Protein AF-A0A3P1Y5R8-F1 (afdb_monomer_lite)

Structure (mmCIF, N/CA/C/O backbone):
data_AF-A0A3P1Y5R8-F1
#
_entry.id   AF-A0A3P1Y5R8-F1
#
loop_
_atom_site.group_PDB
_atom_site.id
_atom_site.type_symbol
_atom_site.label_atom_id
_atom_site.label_alt_id
_atom_site.label_comp_id
_atom_site.label_asym_id
_atom_site.label_entity_id
_atom_site.label_seq_id
_atom_site.pdbx_PDB_ins_code
_atom_site.Cartn_x
_atom_site.Cartn_y
_atom_site.Cartn_z
_atom_site.occupancy
_atom_site.B_iso_or_equiv
_atom_site.auth_seq_id
_atom_site.auth_comp_id
_atom_site.auth_asym_id
_atom_site.auth_atom_id
_atom_site.pdbx_PDB_model_num
ATOM 1 N N . GLY A 1 1 ? 22.544 9.566 -24.064 1.00 46.34 1 GLY A N 1
ATOM 2 C CA . GLY A 1 1 ? 22.865 8.412 -24.927 1.00 46.34 1 GLY A CA 1
ATOM 3 C C . GLY A 1 1 ? 21.683 7.474 -25.125 1.00 46.34 1 GLY A C 1
ATOM 4 O O . GLY A 1 1 ? 21.067 7.506 -26.180 1.00 46.34 1 GLY A O 1
ATOM 5 N N . GLN A 1 2 ? 21.325 6.658 -24.126 1.00 53.88 2 GLN A N 1
ATOM 6 C CA . GLN A 1 2 ? 20.373 5.541 -24.308 1.00 53.88 2 GLN A CA 1
ATOM 7 C C . GLN A 1 2 ? 18.924 5.944 -24.648 1.00 53.88 2 GLN A C 1
ATOM 9 O O . GLN A 1 2 ? 18.256 5.246 -25.404 1.00 53.88 2 GLN A O 1
ATOM 14 N N . THR A 1 3 ? 18.428 7.071 -24.135 1.00 55.38 3 THR A N 1
ATOM 15 C CA . THR A 1 3 ? 17.072 7.573 -24.429 1.00 55.38 3 THR A CA 1
ATOM 16 C C . THR A 1 3 ? 16.913 8.059 -25.870 1.00 55.38 3 THR A C 1
ATOM 18 O O . THR A 1 3 ? 15.891 7.782 -26.486 1.00 55.38 3 THR A O 1
ATOM 21 N N . PHE A 1 4 ? 17.930 8.716 -26.434 1.00 58.59 4 PHE A N 1
ATOM 22 C CA . PHE A 1 4 ? 17.919 9.192 -27.824 1.00 58.59 4 PHE A CA 1
ATOM 23 C C . PHE A 1 4 ? 18.033 8.038 -28.831 1.00 58.59 4 PHE A C 1
ATOM 25 O O . PHE A 1 4 ? 17.272 7.991 -29.794 1.00 58.59 4 PHE A O 1
ATOM 32 N N . SER A 1 5 ? 18.871 7.036 -28.533 1.00 61.38 5 SER A N 1
ATOM 33 C CA . SER A 1 5 ? 18.976 5.795 -29.318 1.00 61.38 5 SER A CA 1
ATOM 34 C C . SER A 1 5 ? 17.648 5.022 -29.384 1.00 61.38 5 SER A C 1
ATOM 36 O O . SER A 1 5 ? 17.240 4.606 -30.465 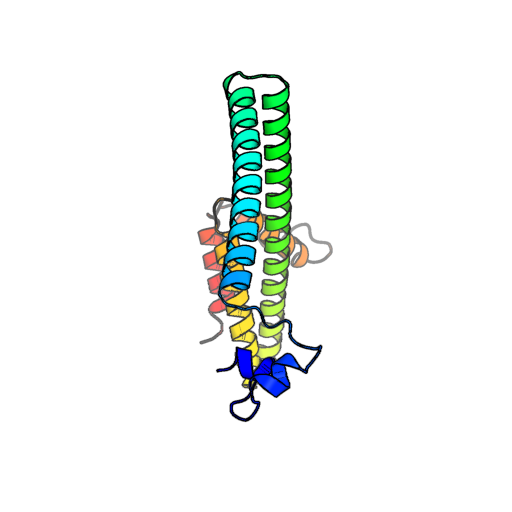1.00 61.38 5 SER A O 1
ATOM 38 N N . ARG A 1 6 ? 16.909 4.906 -28.267 1.00 63.56 6 ARG A N 1
ATOM 39 C CA . ARG A 1 6 ? 15.570 4.271 -28.241 1.00 63.56 6 ARG A CA 1
ATOM 40 C C . ARG A 1 6 ? 14.508 5.041 -29.026 1.00 63.56 6 ARG A C 1
ATOM 42 O O . ARG A 1 6 ? 13.541 4.446 -29.488 1.00 63.56 6 ARG A O 1
ATOM 49 N N . LEU A 1 7 ? 14.682 6.352 -29.168 1.00 66.50 7 LEU A N 1
ATOM 50 C CA . LEU A 1 7 ? 13.816 7.207 -29.978 1.00 66.50 7 LEU A CA 1
ATOM 51 C C . LEU A 1 7 ? 14.229 7.218 -31.459 1.00 66.50 7 LEU A C 1
ATOM 53 O O . LEU A 1 7 ? 13.568 7.877 -32.250 1.00 66.50 7 LEU A O 1
ATOM 57 N N . GLY A 1 8 ? 15.283 6.492 -31.854 1.00 65.06 8 GLY A N 1
ATOM 58 C CA . GLY A 1 8 ? 15.795 6.480 -33.229 1.00 65.06 8 GLY A CA 1
ATOM 59 C C . GLY A 1 8 ? 16.524 7.767 -33.631 1.00 65.06 8 GLY A C 1
ATOM 60 O O . GLY A 1 8 ? 16.780 7.980 -34.812 1.00 65.06 8 GLY A O 1
ATOM 61 N N . ILE A 1 9 ? 16.856 8.625 -32.664 1.00 67.31 9 ILE A N 1
ATOM 62 C CA . ILE A 1 9 ? 17.597 9.870 -32.871 1.00 67.31 9 ILE A CA 1
ATOM 63 C C . ILE A 1 9 ? 19.074 9.547 -32.621 1.00 67.31 9 ILE A C 1
ATOM 65 O O . ILE A 1 9 ? 19.551 9.580 -31.486 1.00 67.31 9 ILE A O 1
ATOM 69 N N . GLY A 1 10 ? 19.767 9.118 -33.676 1.00 67.31 10 GLY A N 1
ATOM 70 C CA . GLY A 1 10 ? 21.210 8.854 -33.662 1.00 67.31 10 GLY A CA 1
ATOM 71 C C . GLY A 1 10 ? 22.032 10.066 -34.112 1.00 67.31 10 GLY A C 1
ATOM 72 O O . GLY A 1 10 ? 21.485 11.028 -34.639 1.00 67.31 10 GLY A O 1
ATOM 73 N N . GLU A 1 11 ? 23.358 9.987 -33.971 1.00 63.47 11 GLU A N 1
ATOM 74 C CA . GLU A 1 11 ? 24.310 11.054 -34.351 1.00 63.47 11 GLU A CA 1
ATOM 75 C C . GLU A 1 11 ? 24.313 11.398 -35.854 1.00 63.47 11 GLU A C 1
ATOM 77 O O . GLU A 1 11 ? 24.845 12.430 -36.246 1.00 63.47 11 GLU A O 1
ATOM 82 N N . ARG A 1 12 ? 23.708 10.552 -36.699 1.00 69.75 12 ARG A N 1
ATOM 83 C CA . ARG A 1 12 ? 23.651 10.726 -38.162 1.00 69.75 12 ARG A CA 1
ATOM 84 C C . ARG A 1 12 ? 22.374 11.390 -38.682 1.00 69.75 12 ARG A C 1
ATOM 86 O O . ARG A 1 12 ? 22.294 11.620 -39.880 1.00 69.75 12 ARG A O 1
ATOM 93 N N . VAL A 1 13 ? 21.378 11.656 -37.832 1.00 67.88 13 VAL A N 1
ATOM 94 C CA . VAL A 1 13 ? 20.102 12.242 -38.279 1.00 67.88 13 VAL A CA 1
ATOM 95 C C . VAL A 1 13 ? 20.148 13.754 -38.100 1.00 67.88 13 VAL A C 1
ATOM 97 O O . VAL A 1 13 ? 20.326 14.251 -36.986 1.00 67.88 13 VAL A O 1
ATOM 100 N N . SER A 1 14 ? 19.988 14.491 -39.196 1.00 69.62 14 SER A N 1
ATOM 101 C CA . SER A 1 14 ? 20.054 15.950 -39.175 1.00 69.62 14 SER A CA 1
ATOM 102 C C . SER A 1 14 ? 18.767 16.568 -38.604 1.00 69.62 14 SER A C 1
ATOM 104 O O . SER A 1 14 ? 17.672 16.007 -38.702 1.00 69.62 14 SER A O 1
ATOM 106 N N . LEU A 1 15 ? 18.873 17.756 -37.994 1.00 68.88 15 LEU A N 1
ATOM 107 C CA . LEU A 1 15 ? 17.716 18.484 -37.451 1.00 68.88 15 LEU A CA 1
ATOM 108 C C . LEU A 1 15 ? 16.591 18.700 -38.496 1.00 68.88 15 LEU A C 1
ATOM 110 O O . LEU A 1 15 ? 15.429 18.502 -38.138 1.00 68.88 15 LEU A O 1
ATOM 114 N N . PRO A 1 16 ? 16.877 19.039 -39.773 1.00 74.75 16 PRO A N 1
ATOM 115 C CA . PRO A 1 16 ? 15.844 19.181 -40.803 1.00 74.75 16 PRO A CA 1
ATOM 116 C C . PRO A 1 16 ? 15.072 17.884 -41.089 1.00 74.75 16 PRO A C 1
ATOM 118 O O . PRO A 1 16 ? 13.850 17.925 -41.226 1.00 74.75 16 PRO A O 1
ATOM 121 N N . GLU A 1 17 ? 15.742 16.727 -41.107 1.00 72.69 17 GLU A N 1
ATOM 122 C CA . GLU A 1 17 ? 15.097 15.416 -41.298 1.00 72.69 17 GLU A CA 1
ATOM 123 C C . GLU A 1 17 ? 14.177 15.055 -40.123 1.00 72.69 17 GLU A C 1
ATOM 125 O O . GLU A 1 17 ? 13.093 14.498 -40.313 1.00 72.69 17 GLU A O 1
ATOM 130 N N . LEU A 1 18 ? 14.564 15.422 -38.896 1.00 72.44 18 LEU A N 1
ATOM 131 C CA . LEU A 1 18 ? 13.733 15.214 -37.708 1.00 72.44 18 LEU A CA 1
ATOM 132 C C . LEU A 1 18 ? 12.512 16.141 -37.669 1.00 72.44 18 LEU A C 1
ATOM 134 O O . LEU A 1 18 ? 11.464 15.721 -37.182 1.00 72.44 18 LEU A O 1
ATOM 138 N N . VAL A 1 19 ? 12.628 17.376 -38.171 1.00 70.31 19 VAL A N 1
ATOM 139 C CA . VAL A 1 19 ? 11.507 18.333 -38.265 1.00 70.31 19 VAL A CA 1
ATOM 140 C C . VAL A 1 19 ? 10.529 17.931 -39.372 1.00 70.31 19 VAL A C 1
ATOM 142 O O . VAL A 1 19 ? 9.319 18.057 -39.191 1.00 70.31 19 VAL A O 1
ATOM 145 N N . ALA A 1 20 ? 11.031 17.411 -40.497 1.00 72.50 20 ALA A N 1
ATOM 146 C CA . ALA A 1 20 ? 10.202 16.873 -41.577 1.00 72.50 20 ALA A CA 1
ATOM 147 C C . ALA A 1 20 ? 9.466 15.583 -41.162 1.00 72.50 20 ALA A C 1
ATOM 149 O O . ALA A 1 20 ? 8.378 15.277 -41.661 1.00 72.50 20 ALA A O 1
ATOM 150 N N . SER A 1 21 ? 10.034 14.831 -40.216 1.00 72.75 21 SER A N 1
ATOM 151 C CA . SER A 1 21 ? 9.405 13.646 -39.647 1.00 72.75 21 SER A CA 1
ATOM 152 C C . SER A 1 21 ? 8.188 14.007 -38.791 1.00 72.75 21 SER A C 1
ATOM 154 O O . SER A 1 21 ? 8.301 14.571 -37.705 1.00 72.75 21 SER A O 1
ATOM 156 N N . ARG A 1 22 ? 6.995 13.556 -39.205 1.00 70.75 22 ARG A N 1
ATOM 157 C CA . ARG A 1 22 ? 5.753 13.666 -38.404 1.00 70.75 22 ARG A CA 1
ATOM 158 C C . ARG A 1 22 ? 5.801 12.893 -37.078 1.00 70.75 22 ARG A C 1
ATOM 160 O O . ARG A 1 22 ? 4.873 12.983 -36.278 1.00 70.75 22 ARG A O 1
ATOM 167 N N . ARG A 1 23 ? 6.859 12.109 -36.850 1.00 74.62 23 ARG A N 1
ATOM 168 C CA . ARG A 1 23 ? 7.043 11.277 -35.657 1.00 74.62 23 ARG A CA 1
ATOM 169 C C . ARG A 1 23 ? 7.445 12.091 -34.426 1.00 74.62 23 ARG A C 1
ATOM 171 O O . ARG A 1 23 ? 7.190 11.645 -33.309 1.00 74.62 23 ARG A O 1
ATOM 178 N N . PHE A 1 24 ? 8.044 13.269 -34.610 1.00 71.56 24 PHE A N 1
ATOM 179 C CA . PHE A 1 24 ? 8.541 14.094 -33.512 1.00 71.56 24 PHE A CA 1
ATOM 180 C C . PHE A 1 24 ? 7.951 15.496 -33.569 1.00 71.56 24 PHE A C 1
ATOM 182 O O . PHE A 1 24 ? 7.975 16.170 -34.592 1.00 71.56 24 PHE A O 1
ATOM 189 N N . LYS A 1 25 ? 7.450 15.971 -32.428 1.00 77.25 25 LYS A N 1
ATOM 190 C CA . LYS A 1 25 ? 7.055 17.369 -32.272 1.00 77.25 25 LYS A CA 1
ATOM 191 C C . LYS A 1 25 ? 8.236 18.147 -31.704 1.00 77.25 25 LYS A C 1
ATOM 193 O O . LYS A 1 25 ? 8.416 18.189 -30.488 1.00 77.25 25 LYS A O 1
ATOM 198 N N . ILE A 1 26 ? 9.046 18.728 -32.583 1.00 77.56 26 ILE A N 1
ATOM 199 C CA . ILE A 1 26 ? 10.171 19.580 -32.188 1.00 77.56 26 ILE A CA 1
ATOM 200 C C . ILE A 1 26 ? 9.627 20.965 -31.846 1.00 77.56 26 ILE A C 1
ATOM 202 O O . ILE A 1 26 ? 8.914 21.584 -32.633 1.00 77.56 26 ILE A O 1
ATOM 206 N N . LEU A 1 27 ? 9.917 21.423 -30.632 1.00 77.81 27 LEU A N 1
ATOM 207 C CA . LEU A 1 27 ? 9.509 22.733 -30.136 1.00 77.81 27 LEU A CA 1
ATOM 208 C C . LEU A 1 27 ? 10.722 23.661 -30.128 1.00 77.81 27 LEU A C 1
ATOM 210 O O . LEU A 1 27 ? 11.814 23.241 -29.751 1.00 77.81 27 LEU A O 1
ATOM 214 N N . SER A 1 28 ? 10.517 24.931 -30.482 1.00 83.19 28 SER A N 1
ATOM 215 C CA . SER A 1 28 ? 11.499 25.975 -30.182 1.00 83.19 28 SER A CA 1
ATOM 216 C C . SER A 1 28 ? 11.6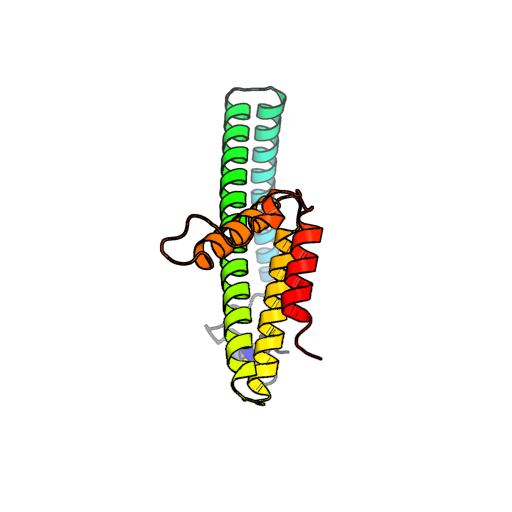75 26.110 -28.666 1.00 83.19 28 SER A C 1
ATOM 218 O O . SER A 1 28 ? 10.759 25.790 -27.902 1.00 83.19 28 SER A O 1
ATOM 220 N N . ASP A 1 29 ? 12.815 26.636 -28.213 1.00 85.69 29 ASP A N 1
ATOM 221 C CA . ASP A 1 29 ? 13.056 26.867 -26.779 1.00 85.69 29 ASP A CA 1
ATOM 222 C C . ASP A 1 29 ? 11.953 27.754 -26.162 1.00 85.69 29 ASP A C 1
ATOM 224 O O . ASP A 1 29 ? 11.409 27.464 -25.096 1.00 85.69 29 ASP A O 1
ATOM 228 N N . THR A 1 30 ? 11.495 28.771 -26.898 1.00 88.81 30 THR A N 1
ATOM 229 C CA . THR A 1 30 ? 10.377 29.631 -26.482 1.00 88.81 30 THR A CA 1
ATOM 230 C C . THR A 1 30 ? 9.068 28.854 -26.303 1.00 88.81 30 THR A C 1
ATOM 232 O O . THR A 1 30 ? 8.402 28.997 -25.273 1.00 88.81 30 THR A O 1
ATOM 235 N N . ALA A 1 31 ? 8.708 27.984 -27.250 1.00 83.75 31 ALA A N 1
ATOM 236 C CA . ALA A 1 31 ? 7.508 27.155 -27.162 1.00 83.75 31 ALA A CA 1
ATOM 237 C C . ALA A 1 31 ? 7.626 26.095 -26.054 1.00 83.75 31 ALA A C 1
ATOM 239 O O . ALA A 1 31 ? 6.662 25.846 -25.324 1.00 83.75 31 ALA A O 1
ATOM 240 N N . TYR A 1 32 ? 8.811 25.509 -25.875 1.00 86.31 32 TYR A N 1
ATOM 241 C CA . TYR A 1 32 ? 9.090 24.556 -24.806 1.00 86.31 32 TYR A CA 1
ATOM 242 C C . TYR A 1 32 ? 8.921 25.197 -23.424 1.00 86.31 32 TYR A C 1
ATOM 244 O O . TYR A 1 32 ? 8.151 24.687 -22.603 1.00 86.31 32 TYR A O 1
ATOM 252 N N . ARG A 1 33 ? 9.535 26.364 -23.184 1.00 87.81 33 ARG A N 1
ATOM 253 C CA . ARG A 1 33 ? 9.383 27.118 -21.926 1.00 87.81 33 ARG A CA 1
ATOM 254 C C . ARG A 1 33 ? 7.923 27.451 -21.632 1.00 87.81 33 ARG A C 1
ATOM 256 O O . ARG A 1 33 ? 7.477 27.307 -20.493 1.00 87.81 33 ARG A O 1
ATOM 263 N N . GLN A 1 34 ? 7.140 27.820 -22.647 1.00 91.00 34 GLN A N 1
ATOM 264 C CA . GLN A 1 34 ? 5.703 28.059 -22.481 1.00 91.00 34 GLN A CA 1
ATOM 265 C C . GLN A 1 34 ? 4.935 26.791 -22.083 1.00 91.00 34 GLN A C 1
ATOM 267 O O . GLN A 1 34 ? 4.072 26.855 -21.202 1.00 91.00 34 GLN A O 1
ATOM 272 N N . VAL A 1 35 ? 5.233 25.640 -22.694 1.00 89.00 35 VAL A N 1
ATOM 273 C CA . VAL A 1 35 ? 4.610 24.352 -22.340 1.00 89.00 35 VAL A CA 1
ATOM 274 C C . VAL A 1 35 ? 4.957 23.958 -20.905 1.00 89.00 35 VAL A C 1
ATOM 276 O O . VAL A 1 35 ? 4.061 23.592 -20.141 1.00 89.00 35 VAL A O 1
ATOM 279 N N . VAL A 1 36 ? 6.225 24.085 -20.509 1.00 89.25 36 VAL A N 1
ATOM 280 C CA . VAL A 1 36 ? 6.674 23.825 -19.134 1.00 89.25 36 VAL A CA 1
ATOM 281 C C . VAL A 1 36 ? 5.960 24.755 -18.152 1.00 89.25 36 VAL A C 1
ATOM 283 O O . VAL A 1 36 ? 5.368 24.280 -17.185 1.00 89.25 36 VAL A O 1
ATOM 286 N N . ALA A 1 37 ? 5.899 26.058 -18.435 1.00 90.56 37 ALA A N 1
ATOM 287 C CA . ALA A 1 37 ? 5.201 27.025 -17.590 1.00 90.56 37 ALA A CA 1
ATOM 288 C C . ALA A 1 37 ? 3.694 26.735 -17.465 1.00 90.56 37 ALA A C 1
ATOM 290 O O . ALA A 1 37 ? 3.103 26.957 -16.407 1.00 90.56 37 ALA A O 1
ATOM 291 N N . ARG A 1 38 ? 3.034 26.238 -18.521 1.00 92.56 38 ARG A N 1
ATOM 292 C CA . ARG A 1 38 ? 1.628 25.792 -18.448 1.00 92.56 38 ARG A CA 1
ATOM 293 C C . ARG A 1 38 ? 1.482 24.543 -17.580 1.00 92.56 38 ARG A C 1
ATOM 295 O O . ARG A 1 38 ? 0.589 24.512 -16.737 1.00 92.56 38 ARG A O 1
ATOM 302 N N . LYS A 1 39 ? 2.368 23.551 -17.736 1.00 92.75 39 LYS A N 1
ATOM 303 C CA . LYS A 1 39 ? 2.373 22.338 -16.900 1.00 92.75 39 LYS A CA 1
ATOM 304 C C . LYS A 1 39 ? 2.582 22.676 -15.426 1.00 92.75 39 LYS A C 1
ATOM 306 O O . LYS A 1 39 ? 1.803 22.220 -14.596 1.00 92.75 39 LYS A O 1
ATOM 311 N N . LEU A 1 40 ? 3.566 23.519 -15.114 1.00 91.19 40 LEU A N 1
ATOM 312 C CA . LEU A 1 40 ? 3.834 23.975 -13.748 1.00 91.19 40 LEU A CA 1
ATOM 313 C C . LEU A 1 40 ? 2.636 24.724 -13.163 1.00 91.19 40 LEU A C 1
ATOM 315 O O . LEU A 1 40 ? 2.197 24.399 -12.065 1.00 91.19 40 LEU A O 1
ATOM 319 N N . ARG A 1 41 ? 2.026 25.649 -13.915 1.00 93.12 41 ARG A N 1
ATOM 320 C CA . ARG A 1 41 ? 0.792 26.325 -13.480 1.00 93.12 41 ARG A CA 1
ATOM 321 C C . ARG A 1 41 ? -0.351 25.343 -13.215 1.00 93.12 41 ARG A C 1
ATOM 323 O O . ARG A 1 41 ? -1.067 25.511 -12.233 1.00 93.12 41 ARG A O 1
ATOM 330 N N . GLY A 1 42 ? -0.510 24.316 -14.050 1.00 91.88 42 GLY A N 1
ATOM 331 C CA . GLY A 1 42 ? -1.488 23.247 -13.832 1.00 91.88 42 GLY A CA 1
ATOM 332 C C . GLY A 1 42 ? -1.226 22.463 -12.543 1.00 91.88 42 GLY A C 1
ATOM 333 O O . GLY A 1 42 ? -2.146 22.267 -11.751 1.00 91.88 42 GLY A O 1
ATOM 334 N N . GLN A 1 43 ? 0.030 22.088 -12.289 1.00 92.50 43 GLN A N 1
ATOM 335 C CA . GLN A 1 43 ? 0.429 21.408 -11.051 1.00 92.50 43 GLN A CA 1
ATOM 336 C C . GLN A 1 43 ? 0.203 22.287 -9.817 1.00 92.50 43 GLN A C 1
ATOM 338 O O . GLN A 1 43 ? -0.355 21.814 -8.834 1.00 92.50 43 GLN A O 1
ATOM 343 N N . ILE A 1 44 ? 0.540 23.580 -9.885 1.00 91.94 44 ILE A N 1
ATOM 344 C CA . ILE A 1 44 ? 0.294 24.539 -8.797 1.00 91.94 44 ILE A CA 1
ATOM 345 C C . ILE A 1 44 ? -1.205 24.661 -8.508 1.00 91.94 44 ILE A C 1
ATOM 347 O O . ILE A 1 44 ? -1.605 24.652 -7.348 1.00 91.94 44 ILE A O 1
ATOM 351 N N . LYS A 1 45 ? -2.055 24.746 -9.541 1.00 92.88 45 LYS A N 1
ATOM 352 C CA . LYS A 1 45 ? -3.515 24.777 -9.360 1.00 92.88 45 LYS A CA 1
ATOM 353 C C . LYS A 1 45 ? -4.026 23.503 -8.687 1.00 92.88 45 LYS A C 1
ATOM 355 O O . LYS A 1 45 ? -4.799 23.596 -7.739 1.00 92.88 45 LYS A O 1
ATOM 360 N N . LYS A 1 46 ? -3.559 22.332 -9.135 1.00 93.12 46 LYS A N 1
ATOM 361 C CA . LYS A 1 46 ? -3.903 21.040 -8.524 1.00 93.12 46 LYS A CA 1
ATOM 362 C C . LYS A 1 46 ? -3.467 20.993 -7.059 1.00 93.12 46 LYS A C 1
ATOM 364 O O . LYS A 1 46 ? -4.262 20.620 -6.207 1.00 93.12 46 LYS A O 1
ATOM 369 N N . PHE A 1 47 ? -2.239 21.413 -6.762 1.00 93.50 47 PHE A N 1
ATOM 370 C CA . PHE A 1 47 ? -1.725 21.480 -5.397 1.00 93.50 47 PHE A CA 1
ATOM 371 C C . PHE A 1 47 ? -2.576 22.397 -4.513 1.00 93.50 47 PHE A C 1
ATOM 373 O O . PHE A 1 47 ? -3.008 21.974 -3.448 1.00 93.50 47 PHE A O 1
ATOM 380 N N . ARG A 1 48 ? -2.880 23.618 -4.975 1.00 93.75 48 ARG A N 1
ATOM 381 C CA . ARG A 1 48 ? -3.728 24.570 -4.239 1.00 93.75 48 ARG A CA 1
ATOM 382 C C . ARG A 1 48 ? -5.103 23.992 -3.931 1.00 93.75 48 ARG A C 1
ATOM 384 O O . ARG A 1 48 ? -5.558 24.114 -2.803 1.00 93.75 48 ARG A O 1
ATOM 391 N N . PHE A 1 49 ? -5.730 23.331 -4.903 1.00 94.56 49 PHE A N 1
ATOM 392 C CA . PHE A 1 49 ? -7.009 22.659 -4.691 1.00 94.56 49 PHE A CA 1
ATOM 393 C C . PHE A 1 49 ? -6.922 21.629 -3.557 1.00 94.56 49 PHE A C 1
ATOM 395 O O . PHE A 1 49 ? -7.693 21.702 -2.605 1.00 94.56 49 PHE A O 1
ATOM 402 N N . TRP A 1 50 ? -5.946 20.719 -3.611 1.00 94.50 50 TRP A N 1
ATOM 403 C CA . TRP A 1 50 ? -5.781 19.699 -2.571 1.00 94.50 50 TRP A CA 1
ATOM 404 C C . TRP A 1 50 ? -5.395 20.284 -1.212 1.00 94.50 50 TRP A C 1
ATOM 406 O O . TRP A 1 50 ? -5.858 19.783 -0.192 1.00 94.50 50 TRP A O 1
ATOM 416 N N . ALA A 1 51 ? -4.611 21.363 -1.182 1.00 93.00 51 ALA A N 1
ATOM 417 C CA . ALA A 1 51 ? -4.288 22.077 0.048 1.00 93.00 51 ALA A CA 1
ATOM 418 C C . ALA A 1 51 ? -5.540 22.700 0.687 1.00 93.00 51 ALA A C 1
ATOM 420 O O . ALA A 1 51 ? -5.735 22.567 1.893 1.00 93.00 51 ALA A O 1
ATOM 421 N N . CYS A 1 52 ? -6.419 23.317 -0.110 1.00 94.31 52 CYS A N 1
ATOM 422 C CA . CYS A 1 52 ? -7.698 23.835 0.378 1.00 94.31 52 CYS A CA 1
ATOM 423 C C . CYS A 1 52 ? -8.593 22.712 0.913 1.00 94.31 52 CYS A C 1
ATOM 425 O O . CYS A 1 52 ? -9.130 22.844 2.007 1.00 94.31 52 CYS A O 1
ATOM 427 N N . VAL A 1 53 ? -8.706 21.591 0.191 1.00 92.38 53 VAL A N 1
ATOM 428 C CA . VAL A 1 53 ? -9.468 20.422 0.662 1.00 92.38 53 VAL A CA 1
ATOM 429 C C . VAL A 1 53 ? -8.915 19.916 1.995 1.00 92.38 53 VAL A C 1
ATOM 431 O O . VAL A 1 53 ? -9.681 19.733 2.936 1.00 92.38 53 VAL A O 1
ATOM 434 N N . ALA A 1 54 ? -7.595 19.753 2.115 1.00 91.25 54 ALA A N 1
ATOM 435 C CA . ALA A 1 54 ? -6.962 19.308 3.354 1.00 91.25 54 ALA A CA 1
ATOM 436 C C . ALA A 1 54 ? -7.228 20.272 4.523 1.00 91.25 54 ALA A C 1
ATOM 438 O O . ALA A 1 54 ? -7.576 19.823 5.614 1.00 91.25 54 ALA A O 1
ATOM 439 N N . ALA A 1 55 ? -7.132 21.585 4.290 1.00 92.81 55 ALA A N 1
ATOM 440 C CA . ALA A 1 55 ? -7.437 22.597 5.299 1.00 92.81 55 ALA A CA 1
ATOM 441 C C . ALA A 1 55 ? -8.912 22.553 5.735 1.00 92.81 55 ALA A C 1
ATOM 443 O O . ALA A 1 55 ? -9.200 22.610 6.929 1.00 92.81 55 ALA A O 1
ATOM 444 N N . CYS A 1 56 ? -9.849 22.385 4.795 1.00 90.81 56 CYS A N 1
ATOM 445 C CA . CYS A 1 56 ? -11.271 22.224 5.110 1.00 90.81 56 CYS A CA 1
ATOM 446 C C . CYS A 1 56 ? -11.525 20.977 5.966 1.00 90.81 56 CYS A C 1
ATOM 448 O O . CYS A 1 56 ? -12.234 21.059 6.967 1.00 90.81 56 CYS A O 1
ATOM 450 N N . VAL A 1 57 ? -10.921 19.838 5.613 1.00 90.44 57 VAL A N 1
ATOM 451 C CA . VAL A 1 57 ? -11.025 18.606 6.411 1.00 90.44 57 VAL A CA 1
ATOM 452 C C . VAL A 1 57 ? -10.487 18.833 7.824 1.00 90.44 57 VAL A C 1
ATOM 454 O O . VAL A 1 57 ? -11.170 18.509 8.793 1.00 90.44 57 VAL A O 1
ATOM 457 N N . GLN A 1 58 ? -9.306 19.443 7.960 1.00 92.25 58 GLN A N 1
ATOM 458 C CA . GLN A 1 58 ? -8.720 19.750 9.268 1.00 92.25 58 GLN A CA 1
ATOM 459 C C . GLN A 1 58 ? -9.613 20.666 10.106 1.00 92.25 58 GLN A C 1
ATOM 461 O O . GLN A 1 58 ? -9.766 20.428 11.300 1.00 92.25 58 GLN A O 1
ATOM 466 N N . LEU A 1 59 ? -10.241 21.670 9.494 1.00 94.31 59 LEU A N 1
ATOM 467 C CA . LEU A 1 59 ? -11.166 22.567 10.182 1.00 94.31 59 LEU A CA 1
ATOM 468 C C . LEU A 1 59 ? -12.407 21.816 10.684 1.00 94.31 59 LEU A C 1
ATOM 470 O O . LEU A 1 59 ? -12.802 21.981 11.837 1.00 94.31 59 LEU A O 1
ATOM 474 N N . HIS A 1 60 ? -12.989 20.945 9.856 1.00 94.38 60 HIS A N 1
ATOM 475 C CA . HIS A 1 60 ? -14.129 20.112 10.248 1.00 94.38 60 HIS A CA 1
ATOM 476 C C . HIS A 1 60 ? -13.802 19.138 11.384 1.00 94.38 60 HIS A C 1
ATOM 478 O O . HIS A 1 60 ? -14.658 18.910 12.244 1.00 94.38 60 HIS A O 1
ATOM 484 N N . VAL A 1 61 ? -12.585 18.587 11.389 1.00 91.50 61 VAL A N 1
ATOM 485 C CA . VAL A 1 61 ? -12.072 17.712 12.451 1.00 91.50 61 VAL A CA 1
ATOM 486 C C . VAL A 1 61 ? -11.806 18.500 13.734 1.00 91.50 61 VAL A C 1
ATOM 488 O O . VAL A 1 61 ? -12.259 18.092 14.800 1.00 91.50 61 VAL A O 1
ATOM 491 N N . HIS A 1 62 ? -11.128 19.649 13.647 1.00 93.94 62 HIS A N 1
ATOM 492 C CA . HIS A 1 62 ? -10.822 20.496 14.803 1.00 93.94 62 HIS A CA 1
ATOM 493 C C . HIS A 1 62 ? -12.094 20.971 15.515 1.00 93.94 62 HIS A C 1
ATOM 495 O O . HIS A 1 62 ? -12.187 20.901 16.738 1.00 93.94 62 HIS A O 1
ATOM 501 N N . ASN A 1 63 ? -13.105 21.361 14.736 1.00 94.56 63 ASN A N 1
ATOM 502 C CA . ASN A 1 63 ? -14.396 21.812 15.250 1.00 94.56 63 ASN A CA 1
ATOM 503 C C . ASN A 1 63 ? -15.348 20.661 15.622 1.00 94.56 63 ASN A C 1
ATOM 505 O O . ASN A 1 63 ? -16.499 20.932 15.957 1.00 94.56 63 ASN A O 1
ATOM 509 N N . LYS A 1 64 ? -14.906 19.395 15.542 1.00 92.94 64 LYS A N 1
ATOM 510 C CA . LYS A 1 64 ? -15.701 18.195 15.877 1.00 92.94 64 LYS A CA 1
ATOM 511 C C . LYS A 1 64 ? -17.084 18.179 15.220 1.00 92.94 64 LYS A C 1
ATOM 513 O O . LYS A 1 64 ? -18.100 17.875 15.834 1.00 92.94 64 LYS A O 1
ATOM 518 N N . THR A 1 65 ? -17.133 18.566 13.950 1.00 95.69 65 THR A N 1
ATOM 519 C CA . THR A 1 65 ? -18.385 18.526 13.186 1.00 95.69 65 THR A CA 1
ATOM 520 C C . THR A 1 6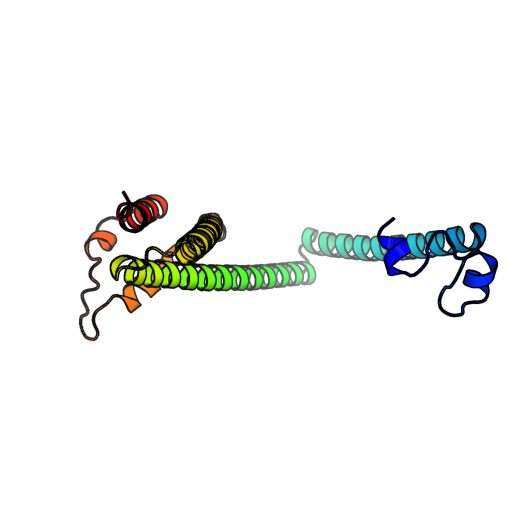5 ? -18.732 17.083 12.816 1.00 95.69 65 THR A C 1
ATOM 522 O O . THR A 1 65 ? -17.829 16.279 12.591 1.00 95.69 65 THR A O 1
ATOM 525 N N . ALA A 1 66 ? -20.021 16.768 12.640 1.00 93.75 66 ALA A N 1
ATOM 526 C CA . ALA A 1 66 ? -20.467 15.433 12.211 1.00 93.75 66 ALA A CA 1
ATOM 527 C C . ALA A 1 66 ? -19.802 14.966 10.898 1.00 93.75 66 ALA A C 1
ATOM 529 O O . ALA A 1 66 ? -19.522 13.785 10.703 1.00 93.75 66 ALA A O 1
ATOM 530 N N . LEU A 1 67 ? -19.500 15.906 9.994 1.00 91.75 67 LEU A N 1
ATOM 531 C CA . LEU A 1 67 ? -18.751 15.624 8.770 1.00 91.75 67 LEU A CA 1
ATOM 532 C C . LEU A 1 67 ? -17.281 15.281 9.059 1.00 91.75 67 LEU A C 1
ATOM 534 O O . LEU A 1 67 ? -16.750 14.359 8.448 1.00 91.75 67 LEU A O 1
ATOM 538 N N . GLY A 1 68 ? -16.638 15.978 10.000 1.00 92.56 68 GLY A N 1
ATOM 539 C CA . GLY A 1 68 ? -15.279 15.666 10.450 1.00 92.56 68 GLY A CA 1
ATOM 540 C C . GLY A 1 68 ? -15.178 14.270 11.069 1.00 92.56 68 GLY A C 1
ATOM 541 O O . GLY A 1 68 ? -14.300 13.499 10.689 1.00 92.56 68 GLY A O 1
ATOM 542 N N . GLU A 1 69 ? -16.118 13.909 11.945 1.00 93.19 69 GLU A N 1
ATOM 543 C CA . GLU A 1 69 ? -16.198 12.565 12.541 1.00 93.19 69 GLU A CA 1
ATOM 544 C C . GLU A 1 69 ? -16.439 11.480 11.481 1.00 93.19 69 GLU A C 1
ATOM 546 O O . GLU A 1 69 ? -15.765 10.447 11.462 1.00 93.19 69 GLU A O 1
ATOM 551 N N . ARG A 1 70 ? -17.340 11.734 10.523 1.00 94.69 70 ARG A N 1
ATOM 552 C CA . ARG A 1 70 ? -17.571 10.822 9.394 1.00 94.69 70 ARG A CA 1
ATOM 553 C C . ARG A 1 70 ? -16.321 10.627 8.531 1.00 94.69 70 ARG A C 1
ATOM 555 O O . ARG A 1 70 ? -16.075 9.524 8.057 1.00 94.69 70 ARG A O 1
ATOM 562 N N . ILE A 1 71 ? -15.531 11.674 8.303 1.00 91.88 71 ILE A N 1
ATOM 563 C CA . ILE A 1 71 ? -14.280 11.551 7.542 1.00 91.88 71 ILE A CA 1
ATOM 564 C C . ILE A 1 71 ? -13.266 10.698 8.307 1.00 91.88 71 ILE A C 1
ATOM 566 O O . ILE A 1 71 ? -12.652 9.822 7.705 1.00 91.88 71 ILE A O 1
ATOM 570 N N . LEU A 1 72 ? -13.105 10.916 9.615 1.00 92.88 72 LEU A N 1
ATOM 571 C CA . LEU A 1 72 ? -12.176 10.129 10.432 1.00 92.88 72 LEU A CA 1
ATOM 572 C C . LEU A 1 72 ? -12.545 8.645 10.446 1.00 92.88 72 LEU A C 1
ATOM 574 O O . LEU A 1 72 ? -11.689 7.814 10.168 1.00 92.88 72 LEU A O 1
ATOM 578 N N . THR A 1 73 ? -13.818 8.323 10.669 1.00 93.94 73 THR A N 1
ATOM 579 C CA . THR A 1 73 ? -14.298 6.929 10.671 1.00 93.94 73 THR A CA 1
ATOM 580 C C . THR A 1 73 ? -14.087 6.232 9.325 1.00 93.94 73 THR A C 1
ATOM 582 O O . THR A 1 73 ? -13.682 5.072 9.289 1.00 93.94 73 THR A O 1
ATOM 585 N N . LEU A 1 74 ? -14.296 6.931 8.203 1.00 93.44 74 LEU A N 1
ATOM 586 C CA . LEU A 1 74 ? -13.995 6.387 6.875 1.00 93.44 74 LEU A CA 1
ATOM 587 C C . LEU A 1 74 ? -12.492 6.149 6.677 1.00 93.44 74 LEU A C 1
ATOM 589 O O . LEU A 1 74 ? -12.110 5.097 6.172 1.00 93.44 74 LEU A O 1
ATOM 593 N N . LEU A 1 75 ? -11.640 7.090 7.098 1.00 91.56 75 LEU A N 1
ATOM 594 C CA . LEU A 1 75 ? -10.183 6.950 7.002 1.00 91.56 75 LEU A CA 1
ATOM 595 C C . LEU A 1 75 ? -9.649 5.815 7.884 1.00 91.56 75 LEU A C 1
ATOM 597 O O . LEU A 1 75 ? -8.739 5.095 7.475 1.00 91.56 75 LEU A O 1
ATOM 601 N N . GLU A 1 76 ? -10.208 5.641 9.080 1.00 92.88 76 GLU A N 1
ATOM 602 C CA . GLU A 1 76 ? -9.895 4.520 9.967 1.00 92.88 76 GLU A CA 1
ATOM 603 C C . GLU A 1 76 ? -10.312 3.192 9.333 1.00 92.88 76 GLU A C 1
ATOM 605 O O . GLU A 1 76 ? -9.485 2.286 9.235 1.00 92.88 76 GLU A O 1
ATOM 610 N N . GLY A 1 77 ? -11.530 3.108 8.789 1.00 93.31 77 GLY A N 1
ATOM 611 C CA . GLY A 1 77 ? -12.007 1.918 8.083 1.00 93.31 77 GLY A CA 1
ATOM 612 C C . GLY A 1 77 ? -11.155 1.559 6.860 1.00 93.31 77 GLY A C 1
ATOM 613 O O . GLY A 1 77 ? -10.790 0.397 6.676 1.00 93.31 77 GLY A O 1
ATOM 614 N N . GLU A 1 78 ? -10.768 2.540 6.038 1.00 92.69 78 GLU A N 1
ATOM 615 C CA . GLU A 1 78 ? -9.849 2.314 4.913 1.00 92.69 78 GLU A CA 1
ATOM 616 C C . GLU A 1 78 ? -8.467 1.848 5.388 1.00 92.69 78 GLU A C 1
ATOM 618 O O . GLU A 1 78 ? -7.877 0.946 4.787 1.00 92.69 78 GLU A O 1
ATOM 623 N N . ARG A 1 79 ? -7.949 2.426 6.478 1.00 89.81 79 ARG A N 1
ATOM 624 C CA . ARG A 1 79 ? -6.661 2.032 7.060 1.00 89.81 79 ARG A CA 1
ATOM 625 C C . ARG A 1 79 ? -6.698 0.596 7.575 1.00 89.81 79 ARG A C 1
ATOM 627 O O . ARG A 1 79 ? -5.763 -0.158 7.312 1.00 89.81 79 ARG A O 1
ATOM 634 N N . GLU A 1 80 ? -7.760 0.206 8.270 1.00 89.25 80 GLU A N 1
ATOM 635 C CA . GLU A 1 80 ? -7.958 -1.165 8.747 1.00 89.25 80 GLU A CA 1
ATOM 636 C C . GLU A 1 80 ? -8.066 -2.158 7.586 1.00 89.25 80 GLU A C 1
ATOM 638 O O . GLU A 1 80 ? -7.412 -3.202 7.609 1.00 89.25 80 GLU A O 1
ATOM 643 N N . GLN A 1 81 ? -8.806 -1.817 6.526 1.00 91.19 81 GLN A N 1
ATOM 644 C CA . GLN A 1 81 ? -8.912 -2.650 5.324 1.00 91.19 81 GLN A CA 1
ATOM 645 C C . GLN A 1 81 ? -7.566 -2.815 4.609 1.00 91.19 81 GLN A C 1
ATOM 647 O O . GLN A 1 81 ? -7.188 -3.932 4.243 1.00 91.19 81 GLN A O 1
ATOM 652 N N . GLN A 1 82 ? -6.815 -1.724 4.427 1.00 89.06 82 GLN A N 1
ATOM 653 C CA . GLN A 1 82 ? -5.479 -1.772 3.827 1.00 89.06 82 GLN A CA 1
ATOM 654 C C . GLN A 1 82 ? -4.523 -2.609 4.676 1.00 89.06 82 GLN A C 1
ATOM 656 O O . GLN A 1 82 ? -3.792 -3.444 4.138 1.00 89.06 82 GLN A O 1
ATOM 661 N N . GLN A 1 83 ? -4.561 -2.435 5.998 1.00 88.00 83 GLN A N 1
ATOM 662 C CA . GLN A 1 83 ? -3.739 -3.214 6.913 1.00 88.00 83 GLN A CA 1
ATOM 663 C C . GLN A 1 83 ? -4.105 -4.700 6.864 1.00 88.00 83 GLN A C 1
ATOM 665 O O . GLN A 1 83 ? -3.213 -5.541 6.765 1.00 88.00 83 GLN A O 1
ATOM 670 N N . GLY A 1 84 ? -5.398 -5.031 6.842 1.00 88.88 84 GLY A N 1
ATOM 671 C CA . GLY A 1 84 ? -5.880 -6.400 6.669 1.00 88.88 84 GLY A CA 1
ATOM 672 C C . GLY A 1 84 ? -5.400 -7.027 5.356 1.00 88.88 84 GLY A C 1
ATOM 673 O O . GLY A 1 84 ? -4.913 -8.158 5.351 1.00 88.88 84 GLY A O 1
ATOM 674 N N . ALA A 1 85 ? -5.435 -6.280 4.249 1.00 91.06 85 ALA A N 1
ATOM 675 C CA . ALA A 1 85 ? -4.928 -6.745 2.957 1.00 91.06 85 ALA A CA 1
ATOM 676 C C . ALA A 1 85 ? -3.405 -6.983 2.970 1.00 91.06 85 ALA A C 1
ATOM 678 O O . ALA A 1 85 ? -2.923 -7.985 2.428 1.00 91.06 85 ALA A O 1
ATOM 679 N N . ILE A 1 86 ? -2.636 -6.097 3.614 1.00 88.94 86 ILE A N 1
ATOM 680 C CA . ILE A 1 86 ? -1.185 -6.257 3.798 1.00 88.94 86 ILE A CA 1
ATOM 681 C C . ILE A 1 86 ? -0.893 -7.502 4.639 1.00 88.94 86 ILE A C 1
ATOM 683 O O . ILE A 1 86 ? -0.078 -8.335 4.235 1.00 88.94 86 ILE A O 1
ATOM 687 N N . GLN A 1 87 ? -1.580 -7.664 5.770 1.00 88.44 87 GLN A N 1
ATOM 688 C CA . GLN A 1 87 ? -1.419 -8.811 6.661 1.00 88.44 87 GLN A CA 1
ATOM 689 C C . GLN A 1 87 ? -1.778 -10.131 5.964 1.00 88.44 87 GLN A C 1
ATOM 691 O O . GLN A 1 87 ? -1.010 -11.089 6.051 1.00 88.44 87 GLN A O 1
ATOM 696 N N . ALA A 1 88 ? -2.869 -10.175 5.193 1.00 90.19 88 ALA A N 1
ATOM 697 C CA . ALA A 1 88 ? -3.259 -11.349 4.410 1.00 90.19 88 ALA A CA 1
ATOM 698 C C . ALA A 1 88 ? -2.206 -11.718 3.352 1.00 90.19 88 ALA A C 1
ATOM 700 O O . ALA A 1 88 ? -1.835 -12.885 3.207 1.00 90.19 88 ALA A O 1
ATOM 701 N N . LYS A 1 89 ? -1.656 -10.720 2.648 1.00 91.44 89 LYS A N 1
ATOM 702 C CA . LYS A 1 89 ? -0.583 -10.931 1.667 1.00 91.44 89 LYS A CA 1
ATOM 703 C C . LYS A 1 89 ? 0.707 -11.424 2.323 1.00 91.44 89 LYS A C 1
ATOM 705 O O . LYS A 1 89 ? 1.372 -12.308 1.781 1.00 91.44 89 LYS A O 1
ATOM 710 N N . LEU A 1 90 ? 1.066 -10.864 3.479 1.00 89.81 90 LEU A N 1
ATOM 711 C CA . LEU A 1 90 ? 2.227 -11.299 4.255 1.00 89.81 90 LEU A CA 1
ATOM 712 C C . LEU A 1 90 ? 2.057 -12.735 4.751 1.00 89.81 90 LEU A C 1
ATOM 714 O O . LEU A 1 90 ? 2.982 -13.530 4.599 1.00 89.81 90 LEU A O 1
ATOM 718 N N . LYS A 1 91 ? 0.872 -13.083 5.262 1.00 89.56 91 LYS A N 1
ATOM 719 C CA . LYS A 1 91 ? 0.514 -14.443 5.673 1.00 89.56 91 LYS A CA 1
ATOM 720 C C . LYS A 1 91 ? 0.670 -15.435 4.522 1.00 89.56 91 LYS A C 1
ATOM 722 O O . LYS A 1 91 ? 1.401 -16.411 4.665 1.00 89.56 91 LYS A O 1
ATOM 727 N N . ALA A 1 92 ? 0.055 -15.155 3.372 1.00 89.75 92 ALA A N 1
ATOM 728 C CA . ALA A 1 92 ? 0.134 -16.016 2.193 1.00 89.75 92 ALA A CA 1
ATOM 729 C C . ALA A 1 92 ? 1.582 -16.199 1.710 1.00 89.75 92 ALA A C 1
ATOM 731 O O . ALA A 1 92 ? 2.021 -17.323 1.478 1.00 89.75 92 ALA A O 1
ATOM 732 N N . GLY A 1 93 ? 2.355 -15.108 1.628 1.00 87.69 93 GLY A N 1
ATOM 733 C CA . GLY A 1 93 ? 3.766 -15.168 1.234 1.00 87.69 93 GLY A CA 1
ATOM 734 C C . GLY A 1 93 ? 4.644 -15.928 2.233 1.00 87.69 93 GLY A C 1
ATOM 735 O O . GLY A 1 93 ? 5.566 -16.636 1.833 1.00 87.69 93 GLY A O 1
ATOM 736 N N . MET A 1 94 ? 4.353 -15.818 3.531 1.00 86.56 94 MET A N 1
ATOM 737 C CA . MET A 1 94 ? 5.054 -16.562 4.575 1.00 86.56 94 MET A CA 1
ATOM 738 C C . MET A 1 94 ? 4.717 -18.059 4.525 1.00 86.56 94 MET A C 1
ATOM 740 O O . MET A 1 94 ? 5.632 -18.877 4.593 1.00 86.56 94 MET A O 1
ATOM 744 N N . MET A 1 95 ? 3.441 -18.421 4.356 1.00 85.81 95 MET A N 1
ATOM 745 C CA . MET A 1 95 ? 3.001 -19.812 4.183 1.00 85.81 95 MET A CA 1
ATOM 746 C C . MET A 1 95 ? 3.647 -20.461 2.956 1.00 85.81 95 MET A C 1
ATOM 748 O O . MET A 1 95 ? 4.251 -21.526 3.077 1.00 85.81 95 MET A O 1
ATOM 752 N N . ASP A 1 96 ? 3.599 -19.790 1.803 1.00 88.06 96 ASP A N 1
ATOM 753 C CA . ASP A 1 96 ? 4.234 -20.246 0.562 1.00 88.06 96 ASP A CA 1
ATOM 754 C C . ASP A 1 96 ? 5.744 -20.460 0.742 1.00 88.06 96 ASP A C 1
ATOM 756 O O . ASP A 1 96 ? 6.289 -21.513 0.401 1.00 88.06 96 ASP A O 1
ATOM 760 N N . ALA A 1 97 ? 6.429 -19.497 1.366 1.00 85.19 97 ALA A N 1
ATOM 761 C CA . ALA A 1 97 ? 7.860 -19.598 1.620 1.00 85.19 97 ALA A CA 1
ATOM 762 C C . ALA A 1 97 ? 8.210 -20.753 2.576 1.00 85.19 97 ALA A C 1
ATOM 764 O O . ALA A 1 97 ? 9.193 -21.456 2.337 1.00 85.19 97 ALA A O 1
ATOM 765 N N . VAL A 1 98 ? 7.421 -20.978 3.635 1.00 84.00 98 VAL A N 1
ATOM 766 C CA . VAL A 1 98 ? 7.624 -22.104 4.564 1.00 84.00 98 VAL A CA 1
ATOM 767 C C . VAL A 1 98 ? 7.429 -23.437 3.850 1.00 84.00 98 VAL A C 1
ATOM 769 O O . VAL A 1 98 ? 8.312 -24.290 3.921 1.00 84.00 98 VAL A O 1
ATOM 772 N N . LEU A 1 99 ? 6.314 -23.612 3.137 1.00 82.69 99 LEU A N 1
ATOM 773 C CA . LEU A 1 99 ? 6.016 -24.854 2.422 1.00 82.69 99 LEU A CA 1
ATOM 774 C C . LEU A 1 99 ? 7.060 -25.139 1.337 1.00 82.69 99 LEU A C 1
ATOM 776 O O . LEU A 1 99 ? 7.530 -26.270 1.216 1.00 82.69 99 LEU A O 1
ATOM 780 N N . THR A 1 100 ? 7.504 -24.110 0.613 1.00 82.81 100 THR A N 1
ATOM 781 C CA . THR A 1 100 ? 8.566 -24.239 -0.394 1.00 82.81 100 THR A CA 1
ATOM 782 C C . THR A 1 100 ? 9.892 -24.669 0.237 1.00 82.81 100 THR A C 1
ATOM 784 O O . THR A 1 100 ? 10.542 -25.577 -0.279 1.00 82.81 100 THR A O 1
ATOM 787 N N . LEU A 1 101 ? 10.285 -24.084 1.377 1.00 79.00 101 LEU A N 1
ATOM 788 C CA . LEU A 1 101 ? 11.490 -24.503 2.107 1.00 79.00 101 LEU A CA 1
ATOM 789 C C . LEU A 1 101 ? 11.379 -25.943 2.626 1.00 79.00 101 LEU A C 1
ATOM 791 O O . LEU A 1 101 ? 12.353 -26.695 2.557 1.00 79.00 101 LEU A O 1
ATOM 795 N N . CYS A 1 102 ? 10.209 -26.342 3.131 1.00 74.19 102 CYS A N 1
ATOM 796 C CA . CYS A 1 102 ? 9.947 -27.714 3.561 1.00 74.19 102 CYS A CA 1
ATOM 797 C C . CYS A 1 102 ? 10.074 -28.703 2.393 1.00 74.19 102 CYS A C 1
ATOM 799 O O . CYS A 1 102 ? 10.790 -29.694 2.523 1.00 74.19 102 CYS A O 1
ATOM 801 N N . ASN A 1 103 ? 9.466 -28.402 1.243 1.00 75.62 103 ASN A N 1
ATOM 802 C CA . ASN A 1 103 ? 9.539 -29.236 0.041 1.00 75.62 103 ASN A CA 1
ATOM 803 C C . ASN A 1 103 ? 10.968 -29.346 -0.506 1.00 75.62 103 ASN A C 1
ATOM 805 O O . ASN A 1 103 ? 11.419 -30.436 -0.850 1.00 75.62 103 ASN A O 1
ATOM 809 N N . GLN A 1 104 ? 11.717 -28.241 -0.542 1.00 70.25 104 GLN A N 1
ATOM 810 C CA . GLN A 1 104 ? 13.124 -28.257 -0.951 1.00 70.25 104 GLN A CA 1
ATOM 811 C C . GLN A 1 104 ? 13.985 -29.104 -0.010 1.00 70.25 104 GLN A C 1
ATOM 813 O O . GLN A 1 104 ? 14.859 -29.830 -0.470 1.00 70.25 104 GLN A O 1
ATOM 818 N N . ARG A 1 105 ? 13.730 -29.057 1.303 1.00 66.75 105 ARG A N 1
ATOM 819 C CA . ARG A 1 105 ? 14.461 -29.874 2.282 1.00 66.75 105 ARG A CA 1
ATOM 820 C C . ARG A 1 105 ? 14.214 -31.372 2.100 1.00 66.75 105 ARG A C 1
ATOM 822 O O . ARG A 1 105 ? 15.126 -32.151 2.362 1.00 66.75 105 ARG A O 1
ATOM 829 N N . LEU A 1 106 ? 13.009 -31.770 1.685 1.00 63.12 106 LEU A N 1
ATOM 830 C CA . LEU A 1 106 ? 12.717 -33.164 1.337 1.00 63.12 106 LEU A CA 1
ATOM 831 C C . LEU A 1 106 ? 13.536 -33.593 0.111 1.00 63.12 106 LEU A C 1
ATOM 833 O O . LEU A 1 106 ? 14.247 -34.585 0.194 1.00 63.12 106 LEU A O 1
ATOM 837 N N . ARG A 1 107 ? 13.566 -32.771 -0.947 1.00 62.16 107 ARG A N 1
ATOM 838 C CA . ARG A 1 107 ? 14.339 -33.053 -2.172 1.00 62.16 107 ARG A CA 1
ATOM 839 C C . ARG A 1 107 ? 15.852 -33.125 -1.948 1.00 62.16 107 ARG A C 1
ATOM 841 O O . ARG A 1 107 ? 16.502 -34.028 -2.450 1.00 62.16 107 ARG A O 1
ATOM 848 N N . VAL A 1 108 ? 16.419 -32.231 -1.132 1.00 59.75 108 VAL A N 1
ATOM 849 C CA . VAL A 1 108 ? 17.863 -32.255 -0.810 1.00 59.75 108 VAL A CA 1
ATOM 850 C C . VAL A 1 108 ? 18.261 -33.539 -0.066 1.00 59.75 108 VAL A C 1
ATOM 852 O O . VAL A 1 108 ? 19.377 -34.021 -0.238 1.00 59.75 108 VAL A O 1
ATOM 855 N N . LYS A 1 109 ? 17.360 -34.130 0.735 1.00 58.69 109 LYS A N 1
ATOM 856 C CA . LYS A 1 109 ? 17.605 -35.431 1.385 1.00 58.69 109 LYS A CA 1
ATOM 857 C C . LYS A 1 109 ? 17.576 -36.614 0.412 1.00 58.69 109 LYS A C 1
ATOM 859 O O . LYS A 1 109 ? 18.105 -37.665 0.752 1.00 58.69 109 LYS A O 1
ATOM 864 N N . GLU A 1 110 ? 16.983 -36.447 -0.767 1.00 59.66 110 GLU A N 1
ATOM 865 C CA . GLU A 1 110 ? 16.794 -37.493 -1.781 1.00 59.66 110 GLU A CA 1
ATOM 866 C C . GLU A 1 110 ? 17.946 -37.554 -2.814 1.00 59.66 110 GLU A C 1
ATOM 868 O O . GLU A 1 110 ? 17.842 -38.271 -3.802 1.00 59.66 110 GLU A O 1
ATOM 873 N N . ASN A 1 111 ? 19.087 -36.898 -2.540 1.00 53.47 111 ASN A N 1
ATOM 874 C CA . ASN A 1 111 ? 20.333 -36.908 -3.332 1.00 53.47 111 ASN A CA 1
ATOM 875 C C . ASN A 1 111 ? 20.286 -36.187 -4.696 1.00 53.47 111 ASN A C 1
ATOM 877 O O . ASN A 1 111 ? 20.550 -36.783 -5.740 1.00 53.47 111 ASN A O 1
ATOM 881 N N . THR A 1 112 ? 20.121 -34.863 -4.692 1.00 57.31 112 THR A N 1
ATOM 882 C CA . THR A 1 112 ? 20.470 -34.017 -5.849 1.00 57.31 112 THR A CA 1
ATOM 883 C C . THR A 1 112 ? 21.451 -32.909 -5.456 1.00 57.31 112 THR A C 1
ATOM 885 O O . THR A 1 112 ? 21.094 -31.848 -4.957 1.00 57.31 112 THR A O 1
ATOM 888 N N . ASN A 1 113 ? 22.744 -33.133 -5.717 1.00 61.56 113 ASN A N 1
ATOM 889 C CA . ASN A 1 113 ? 23.793 -32.109 -5.602 1.00 61.56 113 ASN A CA 1
ATOM 890 C C . ASN A 1 113 ? 23.839 -31.222 -6.860 1.00 61.56 113 ASN A C 1
ATOM 892 O O . ASN A 1 113 ? 24.885 -31.074 -7.493 1.00 61.56 113 ASN A O 1
ATOM 896 N N . GLN A 1 114 ? 22.702 -30.649 -7.265 1.00 69.44 114 GLN A N 1
ATOM 897 C CA . GLN A 1 114 ? 22.653 -29.761 -8.427 1.00 69.44 114 GLN A CA 1
ATOM 898 C C . GLN A 1 114 ? 22.861 -28.292 -8.008 1.00 69.44 114 GLN A C 1
ATOM 900 O O . GLN A 1 114 ? 22.148 -27.781 -7.141 1.00 69.44 114 GLN A O 1
ATOM 905 N N . PRO A 1 115 ? 23.806 -27.555 -8.624 1.00 72.06 115 PRO A N 1
ATOM 906 C CA . PRO A 1 115 ? 24.124 -26.176 -8.233 1.00 72.06 115 PRO A CA 1
ATOM 907 C C . PRO A 1 115 ? 22.958 -25.195 -8.446 1.00 72.06 115 PRO A C 1
ATOM 909 O O . PRO A 1 115 ? 22.883 -24.161 -7.776 1.00 72.06 115 PRO A O 1
ATOM 912 N N . GLU A 1 116 ? 22.034 -25.505 -9.354 1.00 73.50 116 GLU A N 1
ATOM 913 C CA . GLU A 1 116 ? 20.830 -24.708 -9.608 1.00 73.50 116 GLU A CA 1
ATOM 914 C C . GLU A 1 116 ? 19.825 -24.794 -8.452 1.00 73.50 116 GLU A C 1
ATOM 916 O O . GLU A 1 116 ? 19.283 -23.769 -8.029 1.00 73.50 116 GLU A O 1
ATOM 921 N N . GLU A 1 117 ? 19.657 -25.978 -7.859 1.00 71.31 117 GLU A N 1
ATOM 922 C CA . GLU A 1 117 ? 18.785 -26.194 -6.701 1.00 71.31 117 GLU A CA 1
ATOM 923 C C . GLU A 1 117 ? 19.289 -25.430 -5.473 1.00 71.31 117 GLU A C 1
ATOM 925 O O . GLU A 1 117 ? 18.504 -24.797 -4.765 1.00 71.31 117 GLU A O 1
ATOM 930 N N . PHE A 1 118 ? 20.609 -25.375 -5.273 1.00 71.19 118 PHE A N 1
ATOM 931 C CA . PHE A 1 118 ? 21.220 -24.560 -4.221 1.00 71.19 118 PHE A CA 1
ATOM 932 C C . PHE A 1 118 ? 20.981 -23.056 -4.419 1.00 71.19 118 PHE A C 1
ATOM 934 O O . PHE A 1 118 ? 20.702 -22.335 -3.452 1.00 71.19 118 PHE A O 1
ATOM 941 N N . ARG A 1 119 ? 21.061 -22.555 -5.660 1.00 77.50 119 ARG A N 1
ATOM 942 C CA . ARG A 1 119 ? 20.746 -21.147 -5.970 1.00 77.50 119 ARG A CA 1
ATOM 943 C C . ARG A 1 119 ? 19.272 -20.847 -5.715 1.00 77.50 119 ARG A C 1
ATOM 945 O O . ARG A 1 119 ? 18.958 -19.819 -5.107 1.00 77.50 119 ARG A O 1
ATOM 952 N N . TYR A 1 120 ? 18.387 -21.754 -6.121 1.00 78.38 120 TYR A N 1
ATOM 953 C CA . TYR A 1 120 ? 16.952 -21.638 -5.891 1.00 78.38 120 TYR A CA 1
ATOM 954 C C . TYR A 1 120 ? 16.614 -21.670 -4.390 1.00 78.38 120 TYR A C 1
ATOM 956 O O . TYR A 1 120 ? 15.922 -20.775 -3.904 1.00 78.38 120 TYR A O 1
ATOM 964 N N . TYR A 1 121 ? 17.196 -22.594 -3.619 1.00 77.25 121 TYR A N 1
ATOM 965 C CA . TYR A 1 121 ? 17.068 -22.644 -2.158 1.00 77.25 121 TYR A CA 1
ATOM 966 C C . TYR A 1 121 ? 17.526 -21.342 -1.493 1.00 77.25 121 TYR A C 1
ATOM 968 O O . TYR A 1 121 ? 16.820 -20.775 -0.657 1.00 77.25 121 TYR A O 1
ATOM 976 N N . ARG A 1 122 ? 18.683 -20.799 -1.897 1.00 79.38 122 ARG A N 1
ATOM 977 C CA . ARG A 1 122 ? 19.184 -19.522 -1.364 1.00 79.38 122 ARG A CA 1
ATOM 978 C C . ARG A 1 122 ? 18.224 -18.366 -1.658 1.00 79.38 122 ARG A C 1
ATOM 980 O O . ARG A 1 122 ? 18.010 -17.526 -0.781 1.00 79.38 122 ARG A O 1
ATOM 987 N N . ALA A 1 123 ? 17.630 -18.328 -2.851 1.00 82.81 123 ALA A N 1
ATOM 988 C CA . ALA A 1 123 ? 16.645 -17.317 -3.225 1.00 82.81 123 ALA A CA 1
ATOM 989 C C . ALA A 1 123 ? 15.350 -17.436 -2.402 1.00 82.81 123 ALA A C 1
ATOM 991 O O . ALA A 1 123 ? 14.848 -16.426 -1.899 1.00 82.81 123 ALA A O 1
ATOM 992 N N . VAL A 1 124 ? 14.844 -18.658 -2.206 1.00 80.38 124 VAL A N 1
ATOM 993 C CA . VAL A 1 124 ? 13.654 -18.926 -1.382 1.00 80.38 124 VAL A CA 1
ATOM 994 C C . VAL A 1 124 ? 13.919 -18.583 0.084 1.00 80.38 124 VAL A C 1
ATOM 996 O O . VAL A 1 124 ? 13.127 -17.871 0.698 1.00 80.38 124 VAL A O 1
ATOM 999 N N . ARG A 1 125 ? 15.075 -18.970 0.634 1.00 80.50 125 ARG A N 1
ATOM 1000 C CA . ARG A 1 125 ? 15.485 -18.603 1.997 1.00 80.50 125 ARG A CA 1
ATOM 1001 C C . ARG A 1 125 ? 15.598 -17.089 2.168 1.00 80.50 125 ARG A C 1
ATOM 1003 O O . ARG A 1 125 ? 15.145 -16.555 3.176 1.00 80.50 125 ARG A O 1
ATOM 1010 N N . ALA A 1 126 ? 16.162 -16.375 1.193 1.00 83.31 126 ALA A N 1
ATOM 1011 C CA . ALA A 1 126 ? 16.224 -14.914 1.235 1.00 83.31 126 ALA A CA 1
ATOM 1012 C C . ALA A 1 126 ? 14.822 -14.281 1.215 1.00 83.31 126 ALA A C 1
ATOM 1014 O O . ALA A 1 126 ? 14.565 -13.341 1.968 1.00 83.31 126 ALA A O 1
ATOM 1015 N N . ARG A 1 127 ? 13.902 -14.811 0.398 1.00 82.06 127 ARG A N 1
ATOM 1016 C CA . ARG A 1 127 ? 12.498 -14.376 0.357 1.00 82.06 127 ARG A CA 1
ATOM 1017 C C . ARG A 1 127 ? 11.792 -14.632 1.692 1.00 82.06 127 ARG A C 1
ATOM 1019 O O . ARG A 1 127 ? 11.166 -13.718 2.219 1.00 82.06 127 ARG A O 1
ATOM 1026 N N . PHE A 1 128 ? 11.965 -15.820 2.268 1.00 84.00 128 PHE A N 1
ATOM 1027 C CA . PHE A 1 128 ? 11.457 -16.172 3.593 1.00 84.00 128 PHE A CA 1
ATOM 1028 C C . PHE A 1 128 ? 11.941 -15.191 4.666 1.00 84.00 128 PHE A C 1
ATOM 1030 O O . PHE A 1 128 ? 11.129 -14.641 5.401 1.00 84.00 128 PHE A O 1
ATOM 1037 N N . MET A 1 129 ? 13.246 -14.897 4.716 1.00 83.06 129 MET A N 1
ATOM 1038 C CA . MET A 1 129 ? 13.801 -13.961 5.703 1.00 83.06 129 MET A CA 1
ATOM 1039 C C . MET A 1 129 ? 13.228 -12.544 5.555 1.00 83.06 129 MET A C 1
ATOM 1041 O O . MET A 1 129 ? 12.996 -11.880 6.563 1.00 83.06 129 MET A O 1
ATOM 1045 N N . ARG A 1 130 ? 12.942 -12.090 4.324 1.00 85.69 130 ARG A N 1
ATOM 1046 C CA . ARG A 1 130 ? 12.260 -10.802 4.096 1.00 85.69 130 ARG A CA 1
ATOM 1047 C C . ARG A 1 130 ? 10.825 -10.817 4.617 1.00 85.69 130 ARG A C 1
ATOM 1049 O O . ARG A 1 130 ? 10.451 -9.918 5.366 1.00 85.69 130 ARG A O 1
ATOM 1056 N N . HIS A 1 131 ? 10.037 -11.836 4.272 1.00 84.06 131 HIS A N 1
ATOM 1057 C CA . HIS A 1 131 ? 8.671 -11.967 4.796 1.00 84.06 131 HIS A CA 1
ATOM 1058 C C . HIS A 1 131 ? 8.669 -12.031 6.318 1.00 84.06 131 HIS A C 1
ATOM 1060 O O . HIS A 1 131 ? 7.855 -11.380 6.965 1.00 84.06 131 HIS A O 1
ATOM 1066 N N . LEU A 1 132 ? 9.643 -12.729 6.891 1.00 82.94 132 LEU A N 1
ATOM 1067 C CA . LEU A 1 132 ? 9.799 -12.833 8.324 1.00 82.94 132 LEU A CA 1
ATOM 1068 C C . LEU A 1 132 ? 10.107 -11.490 8.989 1.00 82.94 132 LEU A C 1
ATOM 1070 O O . LEU A 1 132 ? 9.483 -11.161 9.994 1.00 82.94 132 LEU A O 1
ATOM 1074 N N . SER A 1 133 ? 11.014 -10.690 8.420 1.00 83.62 133 SER A N 1
ATOM 1075 C CA . SER A 1 133 ? 11.283 -9.341 8.932 1.00 83.62 133 SER A CA 1
ATOM 1076 C C . SER A 1 133 ? 10.055 -8.431 8.869 1.00 83.62 133 SER A C 1
ATOM 1078 O O . SER A 1 133 ? 9.826 -7.657 9.792 1.00 83.62 133 SER A O 1
ATOM 1080 N N . GLU A 1 134 ? 9.231 -8.563 7.827 1.00 85.00 134 GLU A N 1
ATOM 1081 C CA . GLU A 1 134 ? 7.987 -7.800 7.686 1.00 85.00 134 GLU A CA 1
ATOM 1082 C C . GLU A 1 134 ? 6.923 -8.241 8.700 1.00 85.00 134 GLU A C 1
ATOM 1084 O O . GLU A 1 134 ? 6.244 -7.402 9.290 1.00 85.00 134 GLU A O 1
ATOM 1089 N N . CYS A 1 135 ? 6.815 -9.544 8.970 1.00 82.38 135 CYS A N 1
ATOM 1090 C CA . CYS A 1 135 ? 5.877 -10.080 9.959 1.00 82.38 135 CYS A CA 1
ATOM 1091 C C . CYS A 1 135 ? 6.279 -9.757 11.410 1.00 82.38 135 CYS A C 1
ATOM 1093 O O . CYS A 1 135 ? 5.434 -9.791 12.300 1.00 82.38 135 CYS A O 1
ATOM 1095 N N . LEU A 1 136 ? 7.558 -9.458 11.666 1.00 80.44 136 LEU A N 1
ATOM 1096 C CA . LEU A 1 136 ? 8.054 -9.060 12.989 1.00 80.44 136 LEU A CA 1
ATOM 1097 C C . LEU A 1 136 ? 7.798 -7.583 13.322 1.00 80.44 136 LEU A C 1
ATOM 1099 O O . LEU A 1 136 ? 8.018 -7.179 14.465 1.00 80.44 136 LEU A O 1
ATOM 1103 N N . LYS A 1 137 ? 7.342 -6.773 12.358 1.00 83.69 137 LYS A N 1
ATOM 1104 C CA . LYS A 1 137 ? 6.942 -5.386 12.619 1.00 83.69 137 LYS A CA 1
ATOM 1105 C C . LYS A 1 137 ? 5.729 -5.354 13.563 1.00 83.69 137 LYS A C 1
ATOM 1107 O O . LYS A 1 137 ? 4.852 -6.210 13.441 1.00 83.69 137 LYS A O 1
ATOM 1112 N N . PRO A 1 138 ? 5.636 -4.365 14.473 1.00 78.75 138 PRO A N 1
ATOM 1113 C CA . PRO A 1 138 ? 4.558 -4.294 15.466 1.00 78.75 138 PRO A CA 1
ATOM 1114 C C . PRO A 1 138 ? 3.163 -4.262 14.825 1.00 78.75 138 PRO A C 1
ATOM 1116 O O . PRO A 1 138 ? 2.241 -4.901 15.321 1.00 78.75 138 PRO A O 1
ATOM 1119 N N . GLU A 1 139 ? 3.040 -3.614 13.668 1.00 81.62 139 GLU A N 1
ATOM 1120 C CA . GLU A 1 139 ? 1.810 -3.503 12.871 1.00 81.62 139 GLU A CA 1
ATOM 1121 C C . GLU A 1 139 ? 1.304 -4.856 12.321 1.00 81.62 139 GLU A C 1
ATOM 1123 O O . GLU A 1 139 ? 0.145 -4.980 11.924 1.00 81.62 139 GLU A O 1
ATOM 1128 N N . ASN A 1 140 ? 2.162 -5.883 12.307 1.00 81.56 140 ASN A N 1
ATOM 1129 C CA . ASN A 1 140 ? 1.901 -7.205 11.731 1.00 81.56 140 ASN A CA 1
ATOM 1130 C C . ASN A 1 140 ? 1.994 -8.338 12.764 1.00 81.56 140 ASN A C 1
ATOM 1132 O O . ASN A 1 140 ? 2.025 -9.510 12.386 1.00 81.56 140 ASN A O 1
ATOM 1136 N N . GLY A 1 141 ? 2.027 -8.025 14.066 1.00 70.44 141 GLY A N 1
ATOM 1137 C CA . GLY A 1 141 ? 2.306 -9.002 15.127 1.00 70.44 141 GLY A CA 1
ATOM 1138 C C . GLY A 1 141 ? 1.368 -10.222 15.171 1.00 70.44 141 GLY A C 1
ATOM 1139 O O . GLY A 1 141 ? 1.759 -11.269 15.690 1.00 70.44 141 GLY A O 1
ATOM 1140 N N . GLY A 1 142 ? 0.160 -10.119 14.602 1.00 79.25 142 GLY A N 1
ATOM 1141 C CA . GLY A 1 142 ? -0.789 -11.232 14.462 1.00 79.25 142 GLY A CA 1
ATOM 1142 C C . GLY A 1 142 ? -0.423 -12.244 13.369 1.00 79.25 142 GLY A C 1
ATOM 1143 O O . GLY A 1 142 ? -0.642 -13.439 13.545 1.00 79.25 142 GLY A O 1
ATOM 1144 N N . VAL A 1 143 ? 0.243 -11.805 12.296 1.00 83.50 143 VAL A N 1
ATOM 1145 C CA . VAL A 1 143 ? 0.488 -12.616 11.088 1.00 83.50 143 VAL A CA 1
ATOM 1146 C C . VAL A 1 143 ? 1.299 -13.874 11.398 1.00 83.50 143 VAL A C 1
ATOM 1148 O O . VAL A 1 143 ? 0.973 -14.959 10.925 1.00 83.50 143 VAL A O 1
ATOM 1151 N N . ILE A 1 144 ? 2.341 -13.764 12.230 1.00 80.81 144 ILE A N 1
ATOM 1152 C CA . ILE A 1 144 ? 3.174 -14.920 12.605 1.00 80.81 144 ILE A CA 1
ATOM 1153 C C . ILE A 1 144 ? 2.352 -15.955 13.375 1.00 80.81 144 ILE A C 1
ATOM 1155 O O . ILE A 1 144 ? 2.536 -17.155 13.179 1.00 80.81 144 ILE A O 1
ATOM 1159 N N . ARG A 1 145 ? 1.456 -15.502 14.258 1.00 80.00 145 ARG A N 1
ATOM 1160 C CA . ARG A 1 145 ? 0.611 -16.395 15.052 1.00 80.00 145 ARG A CA 1
ATOM 1161 C C . ARG A 1 145 ? -0.343 -17.170 14.146 1.00 80.00 145 ARG A C 1
ATOM 1163 O O . ARG A 1 145 ? -0.450 -18.381 14.309 1.00 80.00 145 ARG A O 1
ATOM 1170 N N . ASP A 1 146 ? -0.939 -16.495 13.169 1.00 81.69 146 ASP A N 1
ATOM 1171 C CA . ASP A 1 146 ? -1.857 -17.109 12.207 1.00 81.69 146 ASP A CA 1
ATOM 1172 C C . ASP A 1 146 ? -1.149 -18.125 11.308 1.00 81.69 146 ASP A C 1
ATOM 1174 O O . ASP A 1 146 ? -1.652 -19.226 11.106 1.00 81.69 146 ASP A O 1
ATOM 1178 N N . VAL A 1 147 ? 0.052 -17.797 10.823 1.00 83.06 147 VAL A N 1
ATOM 1179 C CA . VAL A 1 147 ? 0.897 -18.729 10.056 1.00 83.06 147 VAL A CA 1
ATOM 1180 C C . VAL A 1 147 ? 1.240 -19.964 10.894 1.00 83.06 147 VAL A C 1
ATOM 1182 O O . VAL A 1 147 ? 1.109 -21.090 10.423 1.00 83.06 147 VAL A O 1
ATOM 1185 N N . ILE A 1 148 ? 1.665 -19.784 12.151 1.00 79.06 148 ILE A N 1
ATOM 1186 C CA . ILE A 1 148 ? 1.976 -20.908 13.050 1.00 79.06 148 ILE A CA 1
ATOM 1187 C C . ILE A 1 148 ? 0.734 -21.771 13.287 1.00 79.06 148 ILE A C 1
ATOM 1189 O O . ILE A 1 148 ? 0.846 -22.997 13.314 1.00 79.06 148 ILE A O 1
ATOM 1193 N N . TRP A 1 149 ? -0.432 -21.149 13.462 1.00 77.88 149 TRP A N 1
ATOM 1194 C CA . TRP A 1 149 ? -1.694 -21.857 13.629 1.00 77.88 149 TRP A CA 1
ATOM 1195 C C . TRP A 1 149 ? -2.047 -22.691 12.394 1.00 77.88 149 TRP A C 1
ATOM 1197 O O . TRP A 1 149 ? -2.320 -23.881 12.527 1.00 77.88 149 TRP A O 1
ATOM 1207 N N . GLU A 1 150 ? -1.962 -22.126 11.190 1.00 78.81 150 GLU A N 1
ATOM 1208 C CA . GLU A 1 150 ? -2.242 -22.870 9.956 1.00 78.81 150 GLU A CA 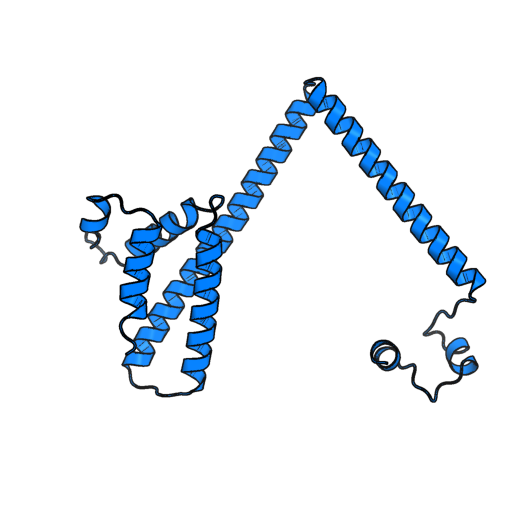1
ATOM 1209 C C . GLU A 1 150 ? -1.267 -24.026 9.736 1.00 78.81 150 GLU A C 1
ATOM 1211 O O . GLU A 1 150 ? -1.687 -25.143 9.439 1.00 78.81 150 GLU A O 1
ATOM 1216 N N . LEU A 1 151 ? 0.030 -23.812 9.967 1.00 77.12 151 LEU A N 1
ATOM 1217 C CA . LEU A 1 151 ? 1.022 -24.890 9.910 1.00 77.12 151 LEU A CA 1
ATOM 1218 C C . LEU A 1 151 ? 0.748 -25.980 10.959 1.00 77.12 151 LEU A C 1
ATOM 1220 O O . LEU A 1 151 ? 0.994 -27.163 10.709 1.00 77.12 151 LEU A O 1
ATOM 1224 N N . ARG A 1 152 ? 0.222 -25.610 12.133 1.00 66.81 152 ARG A N 1
ATOM 1225 C CA . ARG A 1 152 ? -0.206 -26.561 13.170 1.00 66.81 152 ARG A CA 1
ATOM 1226 C C . ARG A 1 152 ? -1.395 -27.399 12.695 1.00 66.81 152 ARG A C 1
ATOM 1228 O O . ARG A 1 152 ? -1.370 -28.610 12.885 1.00 66.81 152 ARG A O 1
ATOM 1235 N N . VAL A 1 153 ? -2.390 -26.785 12.053 1.00 72.00 153 VAL A N 1
ATOM 1236 C CA . VAL A 1 153 ? -3.537 -27.499 11.463 1.00 72.00 153 VAL A CA 1
ATOM 1237 C C . VAL A 1 153 ? -3.059 -28.473 10.384 1.00 72.00 153 VAL A C 1
ATOM 1239 O O . VAL A 1 153 ? -3.397 -29.653 10.438 1.00 72.00 153 VAL A O 1
ATOM 1242 N N . LEU A 1 154 ? -2.191 -28.022 9.475 1.00 69.62 154 LEU A N 1
ATOM 1243 C CA . LEU A 1 154 ? -1.650 -28.850 8.390 1.00 69.62 154 LEU A CA 1
ATOM 1244 C C . LEU A 1 154 ? -0.769 -30.014 8.873 1.00 69.62 154 LEU A C 1
ATOM 1246 O O . LEU A 1 154 ? -0.668 -31.025 8.187 1.00 69.62 154 LEU A O 1
ATOM 1250 N N . SER A 1 155 ? -0.117 -29.880 10.031 1.00 62.38 155 SER A N 1
ATOM 1251 C CA . SER A 1 155 ? 0.747 -30.926 10.607 1.00 62.38 155 SER A CA 1
ATOM 1252 C C . SER A 1 155 ? 0.027 -31.876 11.568 1.00 62.38 155 SER A C 1
ATOM 1254 O O . SER A 1 155 ? 0.609 -32.884 11.970 1.00 62.38 155 SER A O 1
ATOM 1256 N N . SER A 1 156 ? -1.219 -31.583 11.951 1.00 54.47 156 SER A N 1
ATOM 1257 C CA . SER A 1 156 ? -2.024 -32.509 12.749 1.00 54.47 156 SER A CA 1
ATOM 1258 C C . SER A 1 156 ? -2.444 -33.718 11.906 1.00 54.47 156 SER A C 1
ATOM 1260 O O . SER A 1 156 ? -2.930 -33.573 10.786 1.00 54.47 156 SER A O 1
ATOM 1262 N N . ALA A 1 157 ? -2.215 -34.932 12.420 1.00 50.22 157 ALA A N 1
ATOM 1263 C CA . ALA A 1 157 ? -2.652 -36.149 11.745 1.00 50.22 157 ALA A CA 1
ATOM 1264 C C . ALA A 1 157 ? -4.185 -36.154 11.657 1.00 50.22 157 ALA A C 1
ATOM 1266 O O . ALA A 1 157 ? -4.854 -35.881 12.660 1.00 50.22 157 ALA A O 1
ATOM 1267 N N . HIS A 1 158 ? -4.725 -36.479 10.476 1.00 43.62 158 HIS A N 1
ATOM 1268 C CA . HIS A 1 158 ? -6.167 -36.585 10.249 1.00 43.62 158 HIS A CA 1
ATOM 1269 C C . HIS A 1 158 ? -6.778 -37.496 11.327 1.00 43.62 158 HIS A C 1
ATOM 1271 O O . HIS A 1 158 ? -6.461 -38.681 11.390 1.00 43.62 158 HIS A O 1
ATOM 1277 N N . GLY A 1 159 ? -7.612 -36.927 12.204 1.00 46.12 159 GLY A N 1
ATOM 1278 C CA . GLY A 1 159 ? -8.325 -37.676 13.244 1.00 46.12 159 GLY A CA 1
ATOM 1279 C C . GLY A 1 159 ? -7.718 -37.676 14.653 1.00 46.12 159 GLY A C 1
ATOM 1280 O O . GLY A 1 159 ? -8.230 -38.393 15.507 1.00 46.12 159 GLY A O 1
ATOM 1281 N N . THR A 1 160 ? -6.688 -36.875 14.958 1.00 45.62 160 THR A N 1
ATOM 1282 C CA . THR A 1 160 ? -6.207 -36.730 16.348 1.00 45.62 160 THR A CA 1
ATOM 1283 C C . THR A 1 160 ? -6.321 -35.288 16.853 1.00 45.62 160 THR A C 1
ATOM 1285 O O . THR A 1 160 ? -5.749 -34.361 16.292 1.00 45.62 160 THR A O 1
ATOM 1288 N N . THR A 1 161 ? -7.038 -35.085 17.965 1.00 46.47 161 THR A N 1
ATOM 1289 C CA . THR A 1 161 ? -7.179 -33.787 18.666 1.00 46.47 161 THR A CA 1
ATOM 1290 C C . THR A 1 161 ? -5.892 -33.330 19.362 1.00 46.47 161 THR A C 1
ATOM 1292 O O . THR A 1 161 ? -5.804 -32.214 19.874 1.00 46.47 161 THR A O 1
ATOM 1295 N N . LYS A 1 162 ? -4.860 -34.179 19.375 1.00 44.06 162 LYS A N 1
ATOM 1296 C CA . LYS A 1 162 ? -3.543 -33.875 19.931 1.00 44.06 162 LYS A CA 1
ATOM 1297 C C . LYS A 1 162 ? -2.662 -33.277 18.840 1.00 44.06 162 LYS A C 1
ATOM 1299 O O . LYS A 1 162 ? -1.881 -33.972 18.199 1.00 44.06 162 LYS A O 1
ATOM 1304 N N . THR A 1 163 ? -2.758 -31.962 18.653 1.00 46.34 163 THR A N 1
ATOM 1305 C CA . THR A 1 163 ? -1.725 -31.233 17.907 1.00 46.34 163 THR A CA 1
ATOM 1306 C C . THR A 1 163 ? -0.382 -31.468 18.616 1.00 46.34 163 THR A C 1
ATOM 1308 O O . THR A 1 163 ? -0.272 -31.274 19.827 1.00 46.34 163 THR A O 1
ATOM 1311 N N . GLY A 1 164 ? 0.643 -31.947 17.901 1.00 43.47 164 GLY A N 1
ATOM 1312 C CA . GLY A 1 164 ? 1.948 -32.367 18.453 1.00 43.47 164 GLY A CA 1
ATOM 1313 C C . GLY A 1 164 ? 2.801 -31.254 19.089 1.00 43.47 164 GLY A C 1
ATOM 1314 O O . GLY A 1 164 ? 4.020 -31.378 19.183 1.00 43.47 164 GLY A O 1
ATOM 1315 N N . PHE A 1 165 ? 2.180 -30.154 19.514 1.00 44.38 165 PHE A N 1
ATOM 1316 C CA . PHE A 1 165 ? 2.798 -28.942 20.041 1.00 44.38 165 PHE A CA 1
ATOM 1317 C C . PHE A 1 165 ? 2.294 -28.579 21.447 1.00 44.38 165 PHE A C 1
ATOM 1319 O O . PHE A 1 165 ? 2.387 -27.421 21.842 1.00 44.38 165 PHE A O 1
ATOM 1326 N N . TYR A 1 166 ? 1.826 -29.551 22.238 1.00 40.78 166 TYR A N 1
ATOM 1327 C CA . TYR A 1 166 ? 1.352 -29.349 23.622 1.00 40.78 166 TYR A CA 1
ATOM 1328 C C . TYR A 1 166 ? 2.354 -28.580 24.519 1.00 40.78 166 TYR A C 1
ATOM 1330 O O . TYR A 1 166 ? 1.970 -27.873 25.449 1.00 40.78 166 TYR A O 1
ATOM 1338 N N . TYR A 1 167 ? 3.652 -28.657 24.203 1.00 42.09 167 TYR A N 1
ATOM 1339 C CA . TYR A 1 167 ? 4.731 -27.949 24.907 1.00 42.09 167 TYR A CA 1
ATOM 1340 C C . TYR A 1 167 ? 4.853 -26.450 24.551 1.00 42.09 167 TYR A C 1
ATOM 1342 O O . TYR A 1 167 ? 5.531 -25.690 25.240 1.00 42.09 167 TYR A O 1
ATOM 1350 N N . VAL A 1 168 ? 4.232 -26.012 23.451 1.00 44.69 168 VAL A N 1
ATOM 1351 C CA . VAL A 1 168 ? 4.165 -24.599 23.036 1.00 44.69 168 VAL A CA 1
ATOM 1352 C C . VAL A 1 168 ? 2.988 -23.885 23.705 1.00 44.69 168 VAL A C 1
ATOM 1354 O O . VAL A 1 168 ? 3.078 -22.689 23.961 1.00 44.69 168 VAL A O 1
ATOM 1357 N N . ASP A 1 169 ? 1.919 -24.612 24.031 1.00 43.03 169 ASP A N 1
ATOM 1358 C CA . ASP A 1 169 ? 0.724 -24.044 24.669 1.00 43.03 169 ASP A CA 1
ATOM 1359 C C . ASP A 1 169 ? 0.904 -23.855 26.187 1.00 43.03 169 ASP A C 1
ATOM 1361 O O . ASP A 1 169 ? 0.307 -22.959 26.779 1.00 43.03 169 ASP A O 1
ATOM 1365 N N . SER A 1 170 ? 1.782 -24.644 26.812 1.00 43.44 170 SER A N 1
ATOM 1366 C CA . SER A 1 170 ? 2.045 -24.626 28.262 1.00 43.44 170 SER A CA 1
ATOM 1367 C C . SER A 1 170 ? 3.109 -23.612 28.706 1.00 43.44 170 SER A C 1
ATOM 1369 O O . SER A 1 170 ? 3.222 -23.312 29.888 1.00 43.44 170 SER A O 1
ATOM 1371 N N . ASN A 1 171 ? 3.850 -23.017 27.774 1.00 43.03 171 ASN A N 1
ATOM 1372 C CA . ASN A 1 171 ? 4.791 -21.934 28.044 1.00 43.03 171 ASN A CA 1
ATOM 1373 C C . ASN A 1 171 ? 4.566 -20.876 26.982 1.00 43.03 171 ASN A C 1
ATOM 1375 O O . ASN A 1 171 ? 4.936 -21.164 25.860 1.00 43.03 171 ASN A O 1
ATOM 1379 N N . ARG A 1 172 ? 4.013 -19.691 27.289 1.00 45.00 172 ARG A N 1
ATOM 1380 C CA . ARG A 1 172 ? 3.877 -18.573 26.328 1.00 45.00 172 ARG A CA 1
ATOM 1381 C C . ARG A 1 172 ? 5.270 -18.123 25.861 1.00 45.00 172 ARG A C 1
ATOM 1383 O O . ARG A 1 172 ? 5.886 -17.305 26.547 1.00 45.00 172 ARG A O 1
ATOM 1390 N N . PRO A 1 173 ? 5.820 -18.590 24.726 1.00 48.47 173 PRO A N 1
ATOM 1391 C CA . PRO A 1 173 ? 7.124 -18.134 24.301 1.00 48.47 173 PRO A CA 1
ATOM 1392 C C . PRO A 1 173 ? 6.874 -16.830 23.548 1.00 48.47 173 PRO A C 1
ATOM 1394 O O . PRO A 1 173 ? 5.965 -16.730 22.722 1.00 48.47 173 PRO A O 1
ATOM 1397 N N . THR A 1 174 ? 7.676 -15.806 23.808 1.00 54.44 174 THR A N 1
ATOM 1398 C CA . THR A 1 174 ? 7.671 -14.609 22.962 1.00 54.44 174 THR A CA 1
ATOM 1399 C C . THR A 1 174 ? 7.826 -15.025 21.495 1.00 54.44 174 THR A C 1
ATOM 1401 O O . THR A 1 174 ? 8.555 -15.976 21.198 1.00 54.44 174 THR A O 1
ATOM 1404 N N . ALA A 1 175 ? 7.148 -14.341 20.563 1.00 49.50 175 ALA A N 1
ATOM 1405 C CA . ALA A 1 175 ? 7.171 -14.685 19.133 1.00 49.50 175 ALA A CA 1
ATOM 1406 C C . ALA A 1 175 ? 8.608 -14.904 18.618 1.00 49.50 175 ALA A C 1
ATOM 1408 O O . ALA A 1 175 ? 8.875 -15.859 17.896 1.00 49.50 175 ALA A O 1
ATOM 1409 N N . LYS A 1 176 ? 9.559 -14.103 19.118 1.00 46.53 176 LYS A N 1
ATOM 1410 C CA . LYS A 1 176 ? 11.008 -14.219 18.890 1.00 46.53 176 LYS A CA 1
ATOM 1411 C C . LYS A 1 176 ? 11.606 -15.570 19.322 1.00 46.53 176 LYS A C 1
ATOM 1413 O O . LYS A 1 176 ? 12.440 -16.126 18.614 1.00 46.53 176 LYS A O 1
ATOM 1418 N N . GLY A 1 177 ? 11.191 -16.114 20.465 1.00 53.03 177 GLY A N 1
ATOM 1419 C CA . GLY A 1 177 ? 11.654 -17.403 20.984 1.00 53.03 177 GLY A CA 1
ATOM 1420 C C . GLY A 1 177 ? 11.134 -18.597 20.180 1.00 53.03 177 GLY A C 1
ATOM 1421 O O . GLY A 1 177 ? 11.900 -19.513 19.880 1.00 53.03 177 GLY A O 1
ATOM 1422 N N . LEU A 1 178 ? 9.859 -18.566 19.777 1.00 54.59 178 LEU A N 1
ATOM 1423 C CA . LEU A 1 178 ? 9.276 -19.574 18.880 1.00 54.59 178 LEU A CA 1
ATOM 1424 C C . LEU A 1 178 ? 9.946 -19.560 17.512 1.00 54.59 178 LEU A C 1
ATOM 1426 O O . LEU A 1 178 ? 10.329 -20.608 16.993 1.00 54.59 178 LEU A O 1
ATOM 1430 N N . LEU A 1 179 ? 10.156 -18.360 16.980 1.00 53.50 179 LEU A N 1
ATOM 1431 C CA . LEU A 1 179 ? 10.824 -18.152 15.711 1.00 53.50 179 LEU A CA 1
ATOM 1432 C C . LEU A 1 179 ? 12.263 -18.652 15.733 1.00 53.50 179 LEU A C 1
ATOM 1434 O O . LEU A 1 179 ? 12.652 -19.396 14.846 1.00 53.50 179 LEU A O 1
ATOM 1438 N N . ASN A 1 180 ? 13.037 -18.321 16.769 1.00 51.47 180 ASN A N 1
ATOM 1439 C CA . ASN A 1 180 ? 14.412 -18.794 16.909 1.00 51.47 180 ASN A CA 1
ATOM 1440 C C . ASN A 1 180 ? 14.491 -20.320 17.005 1.00 51.47 180 ASN A C 1
ATOM 1442 O O . ASN A 1 180 ? 15.426 -20.909 16.477 1.00 51.47 180 ASN A O 1
ATOM 1446 N N . ARG A 1 181 ? 13.513 -20.985 17.631 1.00 54.84 181 ARG A N 1
ATOM 1447 C CA . ARG A 1 181 ? 13.473 -22.456 17.702 1.00 54.84 181 ARG A CA 1
ATOM 1448 C C . ARG A 1 181 ? 13.062 -23.096 16.377 1.00 54.84 181 ARG A C 1
ATOM 1450 O O . ARG A 1 181 ? 13.668 -24.094 15.992 1.00 54.84 181 ARG A O 1
ATOM 1457 N N . LEU A 1 182 ? 12.083 -22.522 15.674 1.00 52.97 182 LEU A N 1
ATOM 1458 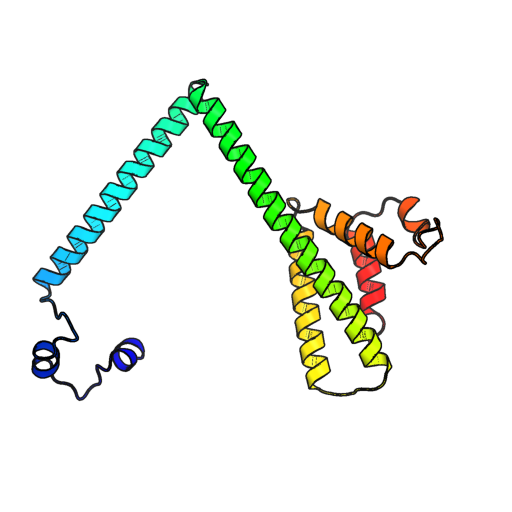C CA . LEU A 1 182 ? 11.708 -22.936 14.317 1.00 52.97 182 LEU A CA 1
ATOM 1459 C C . LEU A 1 182 ? 12.880 -22.746 13.353 1.00 52.97 182 LEU A C 1
ATOM 1461 O O . LEU A 1 182 ? 13.279 -23.696 12.688 1.00 52.97 182 LEU A O 1
ATOM 1465 N N . LEU A 1 183 ? 13.502 -21.566 13.369 1.00 55.09 183 LEU A N 1
ATOM 1466 C CA . LEU A 1 183 ? 14.718 -21.254 12.627 1.00 55.09 183 LEU A CA 1
ATOM 1467 C C . LEU A 1 183 ? 15.836 -22.234 12.978 1.00 55.09 183 LEU A C 1
ATOM 1469 O O . LEU A 1 183 ? 16.413 -22.812 12.073 1.00 55.09 183 LEU A O 1
ATOM 1473 N N . MET A 1 184 ? 16.108 -22.510 14.254 1.00 54.81 184 MET A N 1
ATOM 1474 C CA . MET A 1 184 ? 17.138 -23.481 14.641 1.00 54.81 184 MET A CA 1
ATOM 1475 C C . MET A 1 184 ? 16.825 -24.893 14.134 1.00 54.81 184 MET A C 1
ATOM 1477 O O . MET A 1 184 ? 17.717 -25.542 13.606 1.00 54.81 184 MET A O 1
ATOM 1481 N N . ARG A 1 185 ? 15.578 -25.372 14.212 1.00 51.94 185 ARG A N 1
ATOM 1482 C CA . ARG A 1 185 ? 15.187 -26.695 13.677 1.00 51.94 185 ARG A CA 1
ATOM 1483 C C . ARG A 1 185 ? 15.164 -26.767 12.146 1.00 51.94 185 ARG A C 1
ATOM 1485 O O . ARG A 1 185 ? 15.331 -27.851 11.581 1.00 51.94 185 ARG A O 1
ATOM 1492 N N . MET A 1 186 ? 14.931 -25.642 11.476 1.00 49.66 186 MET A N 1
ATOM 1493 C CA . MET A 1 186 ? 14.931 -25.534 10.015 1.00 49.66 186 MET A CA 1
ATOM 1494 C C . MET A 1 186 ? 16.337 -25.301 9.443 1.00 49.66 186 MET A C 1
ATOM 1496 O O . MET A 1 186 ? 16.617 -25.772 8.349 1.00 49.66 186 MET A O 1
ATOM 1500 N N . VAL A 1 187 ? 17.221 -24.622 10.182 1.00 44.88 187 VAL A N 1
ATOM 1501 C CA . VAL A 1 187 ? 18.561 -24.194 9.739 1.00 44.88 187 VAL A CA 1
ATOM 1502 C C . VAL A 1 187 ? 19.679 -25.134 10.220 1.00 44.88 187 VAL A C 1
ATOM 1504 O O . VAL A 1 187 ? 20.661 -25.282 9.504 1.00 44.88 187 VAL A O 1
ATOM 1507 N N . ARG A 1 188 ? 19.558 -25.831 11.366 1.00 42.53 188 ARG A N 1
ATOM 1508 C CA . ARG A 1 188 ? 20.641 -26.694 11.912 1.00 42.53 188 ARG A CA 1
ATOM 1509 C C . ARG A 1 188 ? 20.865 -28.049 11.221 1.00 42.53 188 ARG A C 1
ATOM 1511 O O . ARG A 1 188 ? 21.670 -28.819 11.720 1.00 42.53 188 ARG A O 1
ATOM 1518 N N . GLN A 1 189 ? 20.206 -28.379 10.112 1.00 38.47 189 GLN A N 1
ATOM 1519 C CA . GLN A 1 189 ? 20.495 -29.642 9.398 1.00 38.47 189 GLN A CA 1
ATOM 1520 C C . GLN A 1 189 ? 21.304 -29.466 8.107 1.00 38.47 189 GLN A C 1
ATOM 1522 O O . GLN A 1 189 ? 21.308 -30.363 7.275 1.00 38.47 189 GLN A O 1
ATOM 1527 N N . VAL A 1 190 ? 21.997 -28.336 7.946 1.00 33.78 190 VAL A N 1
ATOM 1528 C CA . VAL A 1 190 ? 22.999 -28.153 6.886 1.00 33.78 190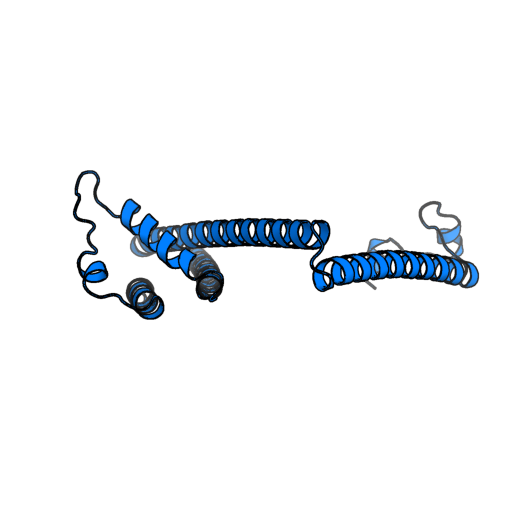 VAL A CA 1
ATOM 1529 C C . VAL A 1 190 ? 24.306 -27.685 7.527 1.00 33.78 190 VAL A C 1
ATOM 1531 O O . VAL A 1 190 ? 24.642 -26.502 7.485 1.00 33.78 190 VAL A O 1
ATOM 1534 N N . VAL A 1 191 ? 24.979 -28.615 8.199 1.00 33.00 191 VAL A N 1
ATOM 1535 C CA . VAL A 1 191 ? 26.436 -28.640 8.390 1.00 33.00 191 VAL A CA 1
ATOM 1536 C C . VAL A 1 191 ? 26.866 -30.055 8.056 1.00 33.00 191 VAL A C 1
ATOM 1538 O O . VAL A 1 191 ? 26.163 -30.973 8.538 1.00 33.00 191 VAL A O 1
#

Foldseek 3Di:
DVVCVVLVNDPPQDPVNQPVDPSDDDDDPVRVVVVVVVVVVVVVVVVVVVVVVVVVLVVCLVVVHPVNVVVVVVVVVVVVVVLVVVLVVLLVQLLVLVVVLVVLVVVVVVDDPDVVSVVVNVVSVVSNVVSVVVCPPPSNVCSLVVSVVVVQVVPDDPPDPDSVVPVCVVDPDDSVRVVVVVCCVSPVPPD

Secondary structure (DSSP, 8-state):
-HHHHHTT--TT--HHHHHH-TT-----HHHHHHHHHHHHHHHHHHHHHHHHHHHHHHHHHHTT-HHHHHHHHHHHHHHHHHHHHHHHHHHHHHHHHHHHHHHHHHHHHT----HHHHHHHHHHHHHHHHHHHHHTSGGGHHHHHHHHHHHHHHHS-TT-S--TTHHHHSS---HHHHHHHHHHHHHTT--

Radius of gyration: 29.01 Å; chains: 1; bounding box: 47×67×70 Å

pLDDT: mean 74.79, std 16.98, range [33.0, 95.69]

Organism: Escherichia coli (NCBI:txid562)

Sequence (191 aa):
GQTFSRLGIGERVSLPELVASRRFKILSDTAYRQVVARKLRGQIKKFRFWACVAACVQLHVHNKTALGERILTLLEGEREQQQGAIQAKLKAGMMDAVLTLCNQRLRVKENTNQPEEFRYYRAVRARFMRHLSECLKPENGGVIRDVIWELRVLSSAHGTTKTGFYYVDSNRPTAKGLLNRLLMRMVRQVV